Protein AF-A0A7Y3FLN6-F1 (afdb_monomer)

Sequence (261 aa):
MYEHIPAELLIPALEAGRAALRDMDEDDVPNKLRKVVAYSGGSLPPPLARSLSQALDDDSQLRSEALEQWKGADLAASGSVGASALYLIRPENWQFLLGKVVARHEAMSAQAEVEDLTGRLAQAEKEAAEGKRRVGELRQELSKARRNSKRPKKEPQRPINASRLEDKIKSLERARDEAERSHAALADRAKQTETKLRQARTERAEVLKKFEAAGGIGWGSGDPIVLARHLDDVASVVAGSRVAEYFRETMGFEPGPWKLP

Structure (mmCIF, N/CA/C/O backbone):
data_AF-A0A7Y3FLN6-F1
#
_entry.id   AF-A0A7Y3FLN6-F1
#
loop_
_atom_site.group_PDB
_atom_site.id
_atom_site.type_symbol
_atom_site.label_atom_id
_atom_site.label_alt_id
_atom_site.label_comp_id
_atom_site.label_asym_id
_atom_site.label_entity_id
_atom_site.label_seq_id
_atom_site.pdbx_PDB_ins_code
_atom_site.Cartn_x
_atom_site.Cartn_y
_atom_site.Cartn_z
_atom_site.occupancy
_atom_site.B_iso_or_equiv
_atom_site.auth_seq_id
_atom_site.auth_comp_id
_atom_site.auth_asym_id
_atom_site.auth_atom_id
_atom_site.pdbx_PDB_model_num
ATOM 1 N N . MET A 1 1 ? 18.305 -2.976 -8.977 1.00 39.03 1 MET A N 1
ATOM 2 C CA . MET A 1 1 ? 17.211 -3.957 -9.128 1.00 39.03 1 MET A CA 1
ATOM 3 C C . MET A 1 1 ? 16.039 -3.379 -8.339 1.00 39.03 1 MET A C 1
ATOM 5 O O . MET A 1 1 ? 16.165 -3.258 -7.132 1.00 39.03 1 MET A O 1
ATOM 9 N N . TYR A 1 2 ? 15.033 -2.809 -9.011 1.00 49.09 2 TYR A N 1
ATOM 10 C CA . TYR A 1 2 ? 14.063 -1.887 -8.396 1.00 49.09 2 TYR A CA 1
ATOM 11 C C . TYR A 1 2 ? 13.054 -2.634 -7.516 1.00 49.09 2 TYR A C 1
ATOM 13 O O . TYR A 1 2 ? 12.343 -3.518 -7.993 1.00 49.09 2 TYR A O 1
ATOM 21 N N . GLU A 1 3 ? 13.000 -2.288 -6.229 1.00 54.62 3 GLU A N 1
ATOM 22 C CA . GLU A 1 3 ? 12.002 -2.818 -5.306 1.00 54.62 3 GLU A CA 1
ATOM 23 C C . GLU A 1 3 ? 10.592 -2.396 -5.734 1.00 54.62 3 GLU A C 1
ATOM 25 O O . GLU A 1 3 ? 10.298 -1.225 -5.945 1.00 54.62 3 GLU A O 1
ATOM 30 N N . HIS A 1 4 ? 9.760 -3.419 -5.914 1.00 68.88 4 HIS A N 1
ATOM 31 C CA . HIS A 1 4 ? 8.305 -3.419 -6.037 1.00 68.88 4 HIS A CA 1
ATOM 32 C C . HIS A 1 4 ? 7.625 -2.169 -6.607 1.00 68.88 4 HIS A C 1
ATOM 34 O O . HIS A 1 4 ? 7.036 -1.376 -5.883 1.00 68.88 4 HIS A O 1
ATOM 40 N N . ILE A 1 5 ? 7.542 -2.090 -7.939 1.00 82.50 5 ILE A N 1
ATOM 41 C CA . ILE A 1 5 ? 6.449 -1.334 -8.557 1.00 82.50 5 ILE A CA 1
ATOM 42 C C . ILE A 1 5 ? 5.137 -2.041 -8.156 1.00 82.50 5 ILE A C 1
ATOM 44 O O . ILE A 1 5 ? 5.002 -3.241 -8.426 1.00 82.50 5 ILE A O 1
ATOM 48 N N . PRO A 1 6 ? 4.178 -1.352 -7.507 1.00 83.19 6 PRO A N 1
ATOM 49 C CA . PRO A 1 6 ? 2.889 -1.939 -7.162 1.00 83.19 6 PRO A CA 1
ATOM 50 C C . PRO A 1 6 ? 2.226 -2.543 -8.402 1.00 83.19 6 PRO A C 1
ATOM 52 O O . PRO A 1 6 ? 2.059 -1.857 -9.410 1.00 83.19 6 PRO A O 1
ATOM 55 N N . ALA A 1 7 ? 1.820 -3.814 -8.330 1.00 84.62 7 ALA A N 1
ATOM 56 C CA . ALA A 1 7 ? 1.199 -4.504 -9.465 1.00 84.62 7 ALA A CA 1
ATOM 57 C C . ALA A 1 7 ? -0.062 -3.777 -9.971 1.00 84.62 7 ALA A C 1
ATOM 59 O O . ALA A 1 7 ? -0.357 -3.811 -11.160 1.00 84.62 7 ALA A O 1
ATOM 60 N N . GLU A 1 8 ? -0.750 -3.056 -9.083 1.00 87.88 8 GLU A N 1
ATOM 61 C CA . GLU A 1 8 ? -1.909 -2.197 -9.364 1.00 87.88 8 GLU A CA 1
ATOM 62 C C . GLU A 1 8 ? -1.603 -1.084 -10.382 1.00 87.88 8 GLU A C 1
ATOM 64 O O . GLU A 1 8 ? -2.441 -0.740 -11.220 1.00 87.88 8 GLU A O 1
ATOM 69 N N . LEU A 1 9 ? -0.380 -0.547 -10.361 1.00 89.94 9 LEU A N 1
ATOM 70 C CA . LEU A 1 9 ? 0.077 0.463 -11.318 1.00 89.94 9 LEU A CA 1
ATOM 71 C C . LEU A 1 9 ? 0.478 -0.137 -12.669 1.00 89.94 9 LEU A C 1
ATOM 73 O O . LEU A 1 9 ? 0.587 0.600 -13.645 1.00 89.94 9 LEU A O 1
ATOM 77 N N . LEU A 1 10 ? 0.697 -1.452 -12.731 1.00 91.75 10 LEU A N 1
ATOM 78 C CA . LEU A 1 10 ? 1.144 -2.156 -13.932 1.00 91.75 10 LEU A CA 1
ATOM 79 C C . LEU A 1 10 ? 0.056 -3.029 -14.563 1.00 91.75 10 LEU A C 1
ATOM 81 O O . LEU A 1 10 ? 0.366 -3.799 -15.465 1.00 91.75 10 LEU A O 1
ATOM 85 N N . ILE A 1 11 ? -1.203 -2.937 -14.119 1.00 91.94 11 ILE A N 1
ATOM 86 C CA . ILE A 1 11 ? -2.286 -3.806 -14.609 1.00 91.94 11 ILE A CA 1
ATOM 87 C C . ILE A 1 11 ? -2.367 -3.798 -16.149 1.00 91.94 11 ILE A C 1
ATOM 89 O O . ILE A 1 11 ? -2.243 -4.879 -16.724 1.00 91.94 11 ILE A O 1
ATOM 93 N N . PRO A 1 12 ? -2.465 -2.641 -16.838 1.00 92.31 12 PRO A N 1
ATOM 94 C CA . PRO A 1 12 ? -2.479 -2.611 -18.301 1.00 92.31 12 PRO A CA 1
ATOM 95 C C . PRO A 1 12 ? -1.242 -3.249 -18.946 1.00 92.31 12 PRO A C 1
ATOM 97 O O . PRO A 1 12 ? -1.375 -3.997 -19.910 1.00 92.31 12 PRO A O 1
ATOM 100 N N . ALA A 1 13 ? -0.044 -3.004 -18.402 1.00 92.25 13 ALA A N 1
ATOM 101 C CA . ALA A 1 13 ? 1.185 -3.604 -18.924 1.00 92.25 13 ALA A CA 1
ATOM 102 C C . ALA A 1 13 ? 1.218 -5.129 -18.741 1.00 92.25 13 ALA A C 1
ATOM 104 O O . ALA A 1 13 ? 1.686 -5.853 -19.617 1.00 92.25 13 ALA A O 1
ATOM 105 N N . LEU A 1 14 ? 0.710 -5.629 -17.614 1.00 92.56 14 LEU A N 1
ATOM 106 C CA . LEU A 1 14 ? 0.628 -7.059 -17.323 1.00 92.56 14 LEU A CA 1
ATOM 107 C C . LEU A 1 14 ? -0.448 -7.750 -18.169 1.00 92.56 14 LEU A C 1
ATOM 109 O O . LEU A 1 14 ? -0.245 -8.877 -18.612 1.00 92.56 14 LEU A O 1
ATOM 113 N N . GLU A 1 15 ? -1.579 -7.096 -18.421 1.00 92.75 15 GLU A N 1
ATOM 114 C CA . GLU A 1 15 ? -2.614 -7.608 -19.324 1.00 92.75 15 GLU A CA 1
ATOM 115 C C . GLU A 1 15 ? -2.100 -7.694 -20.762 1.00 92.75 15 GLU A C 1
ATOM 117 O O . GLU A 1 15 ? -2.261 -8.730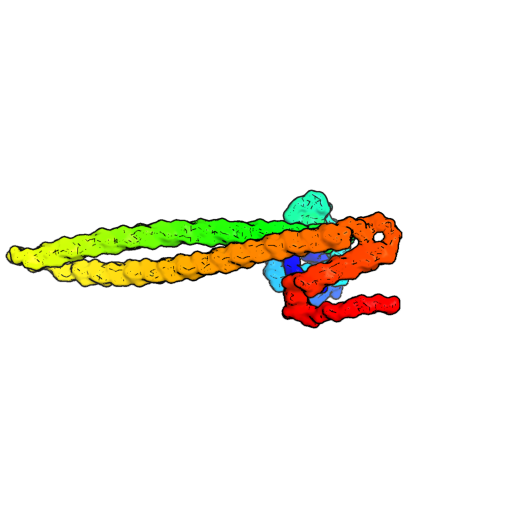 -21.408 1.00 92.75 15 GLU A O 1
ATOM 122 N N . ALA A 1 16 ? -1.410 -6.651 -21.221 1.00 92.31 16 ALA A N 1
ATOM 123 C CA . ALA A 1 16 ? -0.761 -6.613 -22.523 1.00 92.31 16 ALA A CA 1
ATOM 124 C C . ALA A 1 16 ? 0.336 -7.680 -22.663 1.00 92.31 16 ALA A C 1
ATOM 126 O O . ALA A 1 16 ? 0.360 -8.422 -23.642 1.00 92.31 16 ALA A O 1
ATOM 127 N N . GLY A 1 17 ? 1.189 -7.836 -21.645 1.00 92.19 17 GLY A N 1
ATOM 128 C CA . GLY A 1 17 ? 2.198 -8.896 -21.605 1.00 92.19 17 GLY A CA 1
ATOM 129 C C . GLY A 1 17 ? 1.582 -10.295 -21.591 1.00 92.19 17 GLY A C 1
ATOM 130 O O . GLY A 1 17 ? 2.086 -11.201 -22.246 1.00 92.19 17 GLY A O 1
ATOM 131 N N . ARG A 1 18 ? 0.450 -10.490 -20.901 1.00 92.44 18 ARG A N 1
ATOM 132 C CA . ARG A 1 18 ? -0.281 -11.765 -20.930 1.00 92.44 18 ARG A CA 1
ATOM 133 C C . ARG A 1 18 ? -0.913 -12.037 -22.297 1.00 92.44 18 ARG A C 1
ATOM 135 O O . ARG A 1 18 ? -1.001 -13.201 -22.673 1.00 92.44 18 ARG A O 1
ATOM 142 N N . ALA A 1 19 ? -1.379 -11.006 -23.000 1.00 91.25 19 ALA A N 1
ATOM 143 C CA . ALA A 1 19 ? -1.889 -11.135 -24.363 1.00 91.25 19 ALA A CA 1
ATOM 144 C C . ALA A 1 19 ? -0.766 -11.528 -25.333 1.00 91.25 19 ALA A C 1
ATOM 146 O O . ALA A 1 19 ? -0.921 -12.513 -26.041 1.00 91.25 19 ALA A O 1
ATOM 147 N N . ALA A 1 20 ? 0.392 -10.863 -25.262 1.00 92.12 20 ALA A N 1
ATOM 148 C CA . ALA A 1 20 ? 1.566 -11.222 -26.060 1.00 92.12 20 ALA A CA 1
ATOM 149 C C . ALA A 1 20 ? 1.982 -12.687 -25.842 1.00 92.12 20 ALA A C 1
ATOM 151 O O . ALA A 1 20 ? 2.081 -13.451 -26.793 1.00 92.12 20 ALA A O 1
ATOM 152 N N . LEU A 1 21 ? 2.082 -13.134 -24.583 1.00 91.62 21 LEU A N 1
ATOM 153 C CA . LEU A 1 21 ? 2.404 -14.533 -24.266 1.00 91.62 21 LEU A CA 1
ATOM 154 C C . LEU A 1 21 ? 1.360 -15.559 -24.742 1.00 91.62 21 LEU A C 1
ATOM 156 O O . LEU A 1 21 ? 1.663 -16.747 -24.773 1.00 91.62 21 LEU A O 1
ATOM 160 N N . ARG A 1 22 ? 0.116 -15.146 -25.013 1.00 89.56 22 ARG A N 1
ATOM 161 C CA . ARG A 1 22 ? -0.935 -16.034 -25.541 1.00 89.56 22 ARG A CA 1
ATOM 162 C C . ARG A 1 22 ? -0.895 -16.161 -27.055 1.00 89.56 22 ARG A C 1
ATOM 164 O O . ARG A 1 22 ? -1.403 -17.155 -27.563 1.00 89.56 22 ARG A O 1
ATOM 171 N N . ASP A 1 23 ? -0.331 -15.165 -27.724 1.00 89.44 23 ASP A N 1
ATOM 172 C CA . ASP A 1 23 ? -0.145 -15.166 -29.171 1.00 89.44 23 ASP A CA 1
ATOM 173 C C . ASP A 1 23 ? 1.172 -15.857 -29.572 1.00 89.44 23 ASP A C 1
ATOM 175 O O . ASP A 1 23 ? 1.322 -16.245 -30.727 1.00 89.44 23 ASP A O 1
ATOM 179 N N . MET A 1 24 ? 2.098 -16.055 -28.623 1.00 89.06 24 MET A N 1
ATOM 180 C CA . MET A 1 24 ? 3.297 -16.885 -28.790 1.00 89.06 24 MET A CA 1
ATOM 181 C C . MET A 1 24 ? 2.961 -18.381 -28.883 1.00 89.06 24 MET A C 1
ATOM 183 O O . MET A 1 24 ? 2.060 -18.876 -28.199 1.00 89.06 24 MET A O 1
ATOM 187 N N . ASP A 1 25 ? 3.760 -19.119 -29.657 1.00 86.00 25 ASP A N 1
ATOM 188 C CA . ASP A 1 25 ? 3.695 -20.579 -29.705 1.00 86.00 25 ASP A CA 1
ATOM 189 C C . ASP A 1 25 ? 4.095 -21.202 -28.351 1.00 86.00 25 ASP A C 1
ATOM 191 O O . ASP A 1 25 ? 4.919 -20.672 -27.601 1.00 86.00 25 ASP A O 1
ATOM 195 N N . GLU A 1 26 ? 3.520 -22.362 -28.013 1.00 83.69 26 GLU A N 1
ATOM 196 C CA . GLU A 1 26 ? 3.697 -23.004 -26.695 1.00 83.69 26 GLU A CA 1
ATOM 197 C C . GLU A 1 26 ? 5.170 -23.337 -26.368 1.00 83.69 26 GLU A C 1
ATOM 199 O O . GLU A 1 26 ? 5.586 -23.318 -25.199 1.00 83.69 26 GLU A O 1
ATOM 204 N N . ASP A 1 27 ? 5.963 -23.607 -27.405 1.00 84.69 27 ASP A N 1
ATOM 205 C CA . ASP A 1 27 ? 7.391 -23.905 -27.298 1.00 84.69 27 ASP A CA 1
ATOM 206 C C . ASP A 1 27 ? 8.244 -22.650 -27.051 1.00 84.69 27 ASP A C 1
ATOM 208 O O . ASP A 1 27 ? 9.290 -22.750 -26.403 1.00 84.69 27 ASP A O 1
ATOM 212 N N . ASP A 1 28 ? 7.759 -21.473 -27.457 1.00 85.12 28 ASP A N 1
ATOM 213 C CA . ASP A 1 28 ? 8.450 -20.191 -27.291 1.00 85.12 28 ASP A CA 1
ATOM 214 C C . ASP A 1 28 ? 8.156 -19.537 -25.932 1.00 85.12 28 ASP A C 1
ATOM 216 O O . ASP A 1 28 ? 8.935 -18.714 -25.447 1.00 85.12 28 ASP A O 1
ATOM 220 N N . VAL A 1 29 ? 7.077 -19.943 -25.248 1.00 86.06 29 VAL A N 1
ATOM 221 C CA . VAL A 1 29 ? 6.737 -19.417 -23.918 1.00 86.06 29 VAL A CA 1
ATOM 222 C C . VAL A 1 29 ? 7.723 -19.930 -22.855 1.00 86.06 29 VAL A C 1
ATOM 224 O O . VAL A 1 29 ? 7.740 -21.132 -22.540 1.00 86.06 29 VAL A O 1
ATOM 227 N N . PRO A 1 30 ? 8.465 -19.035 -22.165 1.00 86.81 30 PRO A N 1
ATOM 228 C CA . PRO A 1 30 ? 9.388 -19.434 -21.111 1.00 86.81 30 PRO A CA 1
ATOM 229 C C . PRO A 1 30 ? 8.696 -20.255 -20.015 1.00 86.81 30 PRO A C 1
ATOM 231 O O . PRO A 1 30 ? 7.634 -19.884 -19.511 1.00 86.81 30 PRO A O 1
ATOM 234 N N . ASN A 1 31 ? 9.339 -21.332 -19.551 1.00 85.25 31 ASN A N 1
ATOM 235 C CA . ASN A 1 31 ? 8.777 -22.254 -18.546 1.00 85.25 31 ASN A CA 1
ATOM 236 C C . ASN A 1 31 ? 8.232 -21.556 -17.284 1.00 85.25 31 ASN A C 1
ATOM 238 O O . ASN A 1 31 ? 7.239 -21.995 -16.701 1.00 85.25 31 ASN A O 1
ATOM 242 N N . LYS A 1 32 ? 8.862 -20.452 -16.862 1.00 85.56 32 LYS A N 1
ATOM 243 C CA . LYS A 1 32 ? 8.435 -19.654 -15.699 1.00 85.56 32 LYS A CA 1
ATOM 244 C C . LYS A 1 32 ? 7.094 -18.936 -15.927 1.00 85.56 32 LYS A C 1
ATOM 246 O O . LYS A 1 32 ? 6.365 -18.704 -14.966 1.00 85.56 32 LYS A O 1
ATOM 251 N N . LEU A 1 33 ? 6.751 -18.631 -17.180 1.00 88.88 33 LEU A N 1
ATOM 252 C CA . LEU A 1 33 ? 5.573 -17.858 -17.587 1.00 88.88 33 LEU A CA 1
ATOM 253 C C . LEU A 1 33 ? 4.413 -18.723 -18.092 1.00 88.88 33 LEU A C 1
ATOM 255 O O . LEU A 1 33 ? 3.289 -18.237 -18.162 1.00 88.88 33 LEU A O 1
ATOM 259 N N . ARG A 1 34 ? 4.615 -20.025 -18.329 1.00 88.19 34 ARG A N 1
ATOM 260 C CA . ARG A 1 34 ? 3.525 -20.948 -18.713 1.00 88.19 34 ARG A CA 1
ATOM 261 C C . ARG A 1 34 ? 2.338 -20.910 -17.742 1.00 88.19 34 ARG A C 1
ATOM 263 O O . ARG A 1 34 ? 1.182 -20.954 -18.153 1.00 88.19 34 ARG A O 1
ATOM 270 N N . LYS A 1 35 ? 2.605 -20.737 -16.441 1.00 87.75 35 LYS A N 1
ATOM 271 C CA . LYS A 1 35 ? 1.561 -20.571 -15.409 1.00 87.75 35 LYS A CA 1
ATOM 272 C C . LYS A 1 35 ? 0.771 -19.265 -15.542 1.00 87.75 35 LYS A C 1
ATOM 274 O O . LYS A 1 35 ? -0.378 -19.219 -15.121 1.00 87.75 35 LYS A O 1
ATOM 279 N N . VAL A 1 36 ? 1.380 -18.216 -16.095 1.00 88.00 36 VAL A N 1
ATOM 280 C CA . VAL A 1 36 ? 0.734 -16.922 -16.360 1.00 88.00 36 VAL A CA 1
ATOM 281 C C . VAL A 1 36 ? -0.235 -17.052 -17.536 1.00 88.00 36 VAL A C 1
ATOM 283 O O . VAL A 1 36 ? -1.356 -16.556 -17.453 1.00 88.00 36 VAL A O 1
ATOM 286 N N . VAL A 1 37 ? 0.161 -17.779 -18.586 1.00 88.31 37 VAL A N 1
ATOM 287 C CA . VAL A 1 37 ? -0.679 -18.062 -19.765 1.00 88.31 37 VAL A CA 1
ATOM 288 C C . VAL A 1 37 ? -1.869 -18.950 -19.402 1.00 88.31 37 VAL A C 1
ATOM 290 O O . VAL A 1 37 ? -3.012 -18.614 -19.721 1.00 88.31 37 VAL A O 1
ATOM 293 N N . ALA A 1 38 ? -1.606 -20.036 -18.666 1.00 87.00 38 ALA A N 1
ATOM 294 C CA . ALA A 1 38 ? -2.617 -20.994 -18.217 1.00 87.00 38 ALA A CA 1
ATOM 295 C C . ALA A 1 38 ? -3.619 -20.406 -17.206 1.00 87.00 38 ALA A C 1
ATOM 297 O O . ALA A 1 38 ? -4.686 -20.979 -16.979 1.00 87.00 38 ALA A O 1
ATOM 298 N N . TYR A 1 39 ? -3.297 -19.272 -16.578 1.00 88.69 39 TYR A N 1
ATOM 299 C CA . TYR A 1 39 ? -4.201 -18.619 -15.643 1.00 88.69 39 TYR A CA 1
ATOM 300 C C . TYR A 1 39 ? -5.379 -17.969 -16.387 1.00 88.69 39 TYR A C 1
ATOM 302 O O . TYR A 1 39 ? -5.225 -17.018 -17.156 1.00 88.69 39 TYR A O 1
ATOM 310 N N . SER A 1 40 ? -6.582 -18.482 -16.132 1.00 76.88 40 SER A N 1
ATOM 311 C CA . SER A 1 40 ? -7.837 -18.022 -16.742 1.00 76.88 40 SER A CA 1
ATOM 312 C C . SER A 1 40 ? -8.614 -17.015 -15.890 1.00 76.88 40 SER A C 1
ATOM 314 O O . SER A 1 40 ? -9.613 -16.469 -16.353 1.00 76.88 40 SER A O 1
ATOM 316 N N . GLY A 1 41 ? -8.165 -16.739 -14.661 1.00 74.62 41 GLY A N 1
ATOM 317 C CA . GLY A 1 41 ? -8.770 -15.705 -13.825 1.00 74.62 41 GLY A CA 1
ATOM 318 C C . GLY A 1 41 ? -8.543 -14.299 -14.390 1.00 74.62 41 GLY A C 1
ATOM 319 O O . GLY A 1 41 ? -7.713 -14.094 -15.282 1.00 74.62 41 GLY A O 1
ATOM 320 N N . GLY A 1 42 ? -9.296 -13.330 -13.864 1.00 79.81 42 GLY A N 1
ATOM 321 C CA . GLY A 1 42 ? -9.173 -11.917 -14.231 1.00 79.81 42 GLY A CA 1
ATOM 322 C C . GLY A 1 42 ? -7.795 -11.362 -13.868 1.00 79.81 42 GLY A C 1
ATOM 323 O O . GLY A 1 42 ? -6.850 -11.471 -14.647 1.00 79.81 42 GLY A O 1
ATOM 324 N N . SER A 1 43 ? -7.670 -10.802 -12.664 1.00 82.06 43 SER A N 1
ATOM 325 C CA . SER A 1 43 ? -6.399 -10.247 -12.185 1.00 82.06 43 SER A CA 1
ATOM 326 C C . SER A 1 43 ? -5.402 -11.345 -11.807 1.00 82.06 43 SER A C 1
ATOM 328 O O . SER A 1 43 ? -5.761 -12.329 -11.155 1.00 82.06 43 SER A O 1
ATOM 330 N N . LEU A 1 44 ? -4.140 -11.177 -12.214 1.00 85.94 44 LEU A N 1
ATOM 331 C CA . LEU A 1 44 ? -3.068 -12.109 -11.880 1.00 85.94 44 LEU A CA 1
ATOM 332 C C . LEU A 1 44 ? -2.774 -12.072 -10.369 1.00 85.94 44 LEU A C 1
ATOM 334 O O . LEU A 1 44 ? -2.565 -10.995 -9.809 1.00 85.94 44 LEU A O 1
ATOM 338 N N . PRO A 1 45 ? -2.671 -13.236 -9.700 1.00 87.81 45 PRO A N 1
ATOM 339 C CA . PRO A 1 45 ? -2.211 -13.302 -8.323 1.00 87.81 45 PRO A CA 1
ATOM 340 C C . PRO A 1 45 ? -0.828 -12.649 -8.169 1.00 87.81 45 PRO A C 1
ATOM 342 O O . PRO A 1 45 ? 0.011 -12.805 -9.064 1.00 87.81 45 PRO A O 1
ATOM 345 N N . PRO A 1 46 ? -0.525 -12.024 -7.014 1.00 86.38 46 PRO A N 1
ATOM 346 C CA . PRO A 1 46 ? 0.739 -11.324 -6.781 1.00 86.38 46 PRO A CA 1
ATOM 347 C C . PRO A 1 46 ? 2.015 -12.071 -7.215 1.00 86.38 46 PRO A C 1
ATOM 349 O O . PRO A 1 46 ? 2.859 -11.449 -7.856 1.00 86.38 46 PRO A O 1
ATOM 352 N N . PRO A 1 47 ? 2.203 -13.384 -6.949 1.00 87.62 47 PRO A N 1
ATOM 353 C CA . PRO A 1 47 ? 3.421 -14.075 -7.383 1.00 87.62 47 PRO A CA 1
ATOM 354 C C . PRO A 1 47 ? 3.539 -14.207 -8.909 1.00 87.62 47 PRO A C 1
ATOM 356 O O . PRO A 1 47 ? 4.642 -14.117 -9.443 1.00 87.62 47 PRO A O 1
ATOM 359 N N . LEU A 1 48 ? 2.421 -14.391 -9.618 1.00 88.69 48 LEU A N 1
ATOM 360 C CA . LEU A 1 48 ? 2.411 -14.493 -11.080 1.00 88.69 48 LEU A CA 1
ATOM 361 C C . LEU A 1 48 ? 2.585 -13.120 -11.732 1.00 88.69 48 LEU A C 1
ATOM 363 O O . LEU A 1 48 ? 3.353 -12.999 -12.682 1.00 88.69 48 LEU A O 1
ATOM 367 N N . ALA A 1 49 ? 1.946 -12.087 -11.176 1.00 89.81 49 ALA A N 1
ATOM 368 C CA . ALA A 1 49 ? 2.137 -10.703 -11.601 1.00 89.81 49 ALA A CA 1
ATOM 369 C C . ALA A 1 49 ? 3.612 -10.282 -11.495 1.00 89.81 49 ALA A C 1
ATOM 371 O O . ALA A 1 49 ? 4.153 -9.720 -12.441 1.00 89.81 49 ALA A O 1
ATOM 372 N N . ARG A 1 50 ? 4.287 -10.643 -10.393 1.00 88.50 50 ARG A N 1
ATOM 373 C CA . ARG A 1 50 ? 5.730 -10.407 -10.204 1.00 88.50 50 ARG A CA 1
ATOM 374 C C . ARG A 1 50 ? 6.591 -11.130 -11.231 1.00 88.50 50 ARG A C 1
ATOM 376 O O . ARG A 1 50 ? 7.529 -10.548 -11.763 1.00 88.50 50 ARG A O 1
ATOM 383 N N . SER A 1 51 ? 6.287 -12.400 -11.495 1.00 90.25 51 SER A N 1
ATOM 384 C CA . SER A 1 51 ? 7.037 -13.174 -12.486 1.00 90.25 51 SER A CA 1
ATOM 385 C C . SER A 1 51 ? 6.896 -12.573 -13.882 1.00 90.25 51 SER A C 1
ATOM 387 O O . SER A 1 51 ? 7.878 -12.531 -14.616 1.00 90.25 51 SER A O 1
ATOM 389 N N . LEU A 1 52 ? 5.695 -12.111 -14.246 1.00 91.06 52 LEU A N 1
ATOM 390 C CA . LEU A 1 52 ? 5.452 -11.470 -15.534 1.00 91.06 52 LEU A CA 1
ATOM 391 C C . LEU A 1 52 ? 6.110 -10.089 -15.615 1.00 91.06 52 LEU A C 1
ATOM 393 O O . LEU A 1 52 ? 6.750 -9.797 -16.617 1.00 91.06 52 LEU A O 1
ATOM 397 N N . SER A 1 53 ? 6.011 -9.261 -14.569 1.00 91.44 53 SER A N 1
ATOM 398 C CA . SER A 1 53 ? 6.704 -7.969 -14.550 1.00 91.44 53 SER A CA 1
ATOM 399 C C . SER A 1 53 ? 8.210 -8.162 -14.691 1.00 91.44 53 SER A C 1
ATOM 401 O O . SER A 1 53 ? 8.839 -7.491 -15.491 1.00 91.44 53 SER A O 1
ATOM 403 N N . GLN A 1 54 ? 8.796 -9.123 -13.976 1.00 90.69 54 GLN A N 1
ATOM 404 C CA . GLN A 1 54 ? 10.228 -9.381 -14.085 1.00 90.69 54 GLN A CA 1
ATOM 405 C C . GLN A 1 54 ? 10.620 -9.834 -15.497 1.00 90.69 54 GLN A C 1
ATOM 407 O O . GLN A 1 54 ? 11.589 -9.328 -16.047 1.00 90.69 54 GLN A O 1
ATOM 412 N N . ALA A 1 55 ? 9.823 -10.699 -16.128 1.00 90.75 55 ALA A N 1
ATOM 413 C CA . ALA A 1 55 ? 10.061 -11.079 -17.517 1.00 90.75 55 ALA A CA 1
ATOM 414 C C . ALA A 1 55 ? 9.958 -9.894 -18.490 1.00 90.75 55 ALA A C 1
ATOM 416 O O . ALA A 1 55 ? 10.797 -9.766 -19.370 1.00 90.75 55 ALA A O 1
ATOM 417 N N . LEU A 1 56 ? 8.984 -8.996 -18.310 1.00 91.19 56 LEU A N 1
ATOM 418 C CA . LEU A 1 56 ? 8.882 -7.761 -19.100 1.00 91.19 56 LEU A CA 1
ATOM 419 C C . LEU A 1 56 ? 10.065 -6.806 -18.858 1.00 91.19 56 LEU A C 1
ATOM 421 O O . LEU A 1 56 ? 10.394 -5.996 -19.731 1.00 91.19 56 LEU A O 1
ATOM 425 N N . ASP A 1 57 ? 10.700 -6.868 -17.685 1.00 90.94 57 ASP A N 1
ATOM 426 C CA . ASP A 1 57 ? 11.910 -6.100 -17.382 1.00 90.94 57 ASP A CA 1
ATOM 427 C C . ASP A 1 57 ? 13.149 -6.657 -18.080 1.00 90.94 57 ASP A C 1
ATOM 429 O O . ASP A 1 57 ? 13.916 -5.891 -18.669 1.00 90.94 57 ASP A O 1
ATOM 433 N N . ASP A 1 58 ? 13.290 -7.980 -18.055 1.00 89.56 58 ASP A N 1
ATOM 434 C CA . ASP A 1 58 ? 14.460 -8.694 -18.556 1.00 89.56 58 ASP A CA 1
ATOM 435 C C . ASP A 1 58 ? 14.438 -8.858 -20.089 1.00 89.56 58 ASP A C 1
ATOM 437 O O . ASP A 1 58 ? 15.488 -8.805 -20.729 1.00 89.56 58 ASP A O 1
ATOM 441 N N . ASP A 1 59 ? 13.255 -9.017 -20.690 1.00 90.44 59 ASP A N 1
ATOM 442 C CA . ASP A 1 59 ? 13.080 -9.316 -22.114 1.00 90.44 59 ASP A CA 1
ATOM 443 C C . ASP A 1 59 ? 12.524 -8.107 -22.890 1.00 90.44 59 ASP A C 1
ATOM 445 O O . ASP A 1 59 ? 11.383 -7.670 -22.701 1.00 90.44 59 ASP A O 1
ATOM 449 N N . SER A 1 60 ? 13.344 -7.541 -23.783 1.00 90.56 60 SER A N 1
ATOM 450 C CA . SER A 1 60 ? 12.936 -6.414 -24.628 1.00 90.56 60 SER A CA 1
ATOM 451 C C . SER A 1 60 ? 12.001 -6.812 -25.768 1.00 90.56 60 SER A C 1
ATOM 453 O O . SER A 1 60 ? 11.215 -5.970 -26.201 1.00 90.56 60 SER A O 1
ATOM 455 N N . GLN A 1 61 ? 12.068 -8.056 -26.250 1.00 90.31 61 GLN A N 1
ATOM 456 C CA . GLN A 1 61 ? 11.183 -8.545 -27.304 1.00 90.31 61 GLN A CA 1
ATOM 457 C C . GLN A 1 61 ? 9.766 -8.712 -26.755 1.00 90.31 61 GLN A C 1
ATOM 459 O O . GLN A 1 61 ? 8.837 -8.109 -27.289 1.00 90.31 61 GLN A O 1
ATOM 464 N N . LEU A 1 62 ? 9.618 -9.403 -25.618 1.00 91.31 62 LEU A N 1
ATOM 465 C CA . LEU A 1 62 ? 8.323 -9.569 -24.950 1.00 91.31 62 LEU A CA 1
ATOM 466 C C . LEU A 1 62 ? 7.660 -8.216 -24.641 1.00 91.31 62 LEU A C 1
ATOM 468 O O . LEU A 1 62 ? 6.443 -8.063 -24.731 1.00 91.31 62 LEU A O 1
ATOM 472 N N . ARG A 1 63 ? 8.462 -7.206 -24.293 1.00 93.50 63 ARG A N 1
ATOM 473 C CA . ARG A 1 63 ? 7.981 -5.839 -24.060 1.00 93.50 63 ARG A CA 1
ATOM 474 C C . ARG A 1 63 ? 7.470 -5.163 -25.333 1.00 93.50 63 ARG A C 1
ATOM 476 O O . ARG A 1 63 ? 6.463 -4.461 -25.269 1.00 93.50 63 ARG A O 1
ATOM 483 N N . SER A 1 64 ? 8.157 -5.357 -26.459 1.00 92.38 64 SER A N 1
ATOM 484 C CA . SER A 1 64 ? 7.732 -4.841 -27.765 1.00 92.38 64 SER A CA 1
ATOM 485 C C . SER A 1 64 ? 6.416 -5.479 -28.200 1.00 92.38 64 SER A C 1
ATOM 487 O O . SER A 1 64 ? 5.481 -4.770 -28.554 1.00 92.38 64 SER A O 1
ATOM 489 N N . GLU A 1 65 ? 6.301 -6.800 -28.081 1.00 92.38 65 GLU A N 1
ATOM 490 C CA . GLU A 1 65 ? 5.070 -7.524 -28.411 1.00 92.38 65 GLU A CA 1
ATOM 491 C C . GLU A 1 65 ? 3.912 -7.111 -27.491 1.00 92.38 65 GLU A C 1
ATOM 493 O O . GLU A 1 65 ? 2.795 -6.876 -27.949 1.00 92.38 65 GLU A O 1
ATOM 498 N N . ALA A 1 66 ? 4.174 -6.914 -26.195 1.00 93.12 66 ALA A N 1
ATOM 499 C CA . ALA A 1 66 ? 3.182 -6.361 -25.275 1.00 93.12 66 ALA A CA 1
ATOM 500 C C . ALA A 1 66 ? 2.705 -4.960 -25.709 1.00 93.12 66 ALA A C 1
ATOM 502 O O . ALA A 1 66 ? 1.516 -4.658 -25.617 1.00 93.12 66 ALA A O 1
ATOM 503 N N . LEU A 1 67 ? 3.600 -4.099 -26.205 1.00 93.06 67 LEU A N 1
ATOM 504 C CA . LEU A 1 67 ? 3.218 -2.785 -26.734 1.00 93.06 67 LEU A CA 1
ATOM 505 C C . LEU A 1 67 ? 2.359 -2.888 -27.995 1.00 93.06 67 LEU A C 1
ATOM 507 O O . LEU A 1 67 ? 1.390 -2.142 -28.116 1.00 93.06 67 LEU A O 1
ATOM 511 N N . GLU A 1 68 ? 2.668 -3.814 -28.902 1.00 91.62 68 GLU A N 1
ATOM 512 C CA . GLU A 1 68 ? 1.865 -4.044 -30.110 1.00 91.62 68 GLU A CA 1
ATOM 513 C C . GLU A 1 68 ? 0.435 -4.486 -29.773 1.00 91.62 68 GLU A C 1
ATOM 515 O O . GLU A 1 68 ? -0.531 -4.025 -30.388 1.00 91.62 68 GLU A O 1
ATOM 520 N N . GLN A 1 69 ? 0.286 -5.314 -28.738 1.00 90.56 69 GLN A N 1
ATOM 521 C CA . GLN A 1 69 ? -1.019 -5.745 -28.236 1.00 90.56 69 GLN A CA 1
ATOM 522 C C . GLN A 1 69 ? -1.790 -4.613 -27.541 1.00 90.56 69 GLN A C 1
ATOM 524 O O . GLN A 1 69 ? -3.026 -4.627 -27.480 1.00 90.56 69 GLN A O 1
ATOM 529 N N . TRP A 1 70 ? -1.093 -3.594 -27.033 1.00 92.75 70 TRP A N 1
ATOM 530 C CA . TRP A 1 70 ? -1.701 -2.532 -26.244 1.00 92.75 70 TRP A CA 1
ATOM 531 C C . TRP A 1 70 ? -1.932 -1.233 -27.020 1.00 92.75 70 TRP A C 1
ATOM 533 O O . TRP A 1 70 ? -1.165 -0.275 -26.969 1.00 92.75 70 TRP A O 1
ATOM 543 N N . LYS A 1 71 ? -3.115 -1.133 -27.634 1.00 82.19 71 LYS A N 1
ATOM 544 C CA . LYS A 1 71 ? -3.565 0.060 -28.383 1.00 82.19 71 LYS A CA 1
ATOM 545 C C . LYS A 1 71 ? -3.812 1.317 -27.531 1.00 82.19 71 LYS A C 1
ATOM 547 O O . LYS A 1 71 ? -4.105 2.372 -28.083 1.00 82.19 71 LYS A O 1
ATOM 552 N N . GLY A 1 72 ? -3.762 1.201 -26.204 1.00 81.81 72 GLY A N 1
ATOM 553 C CA . GLY A 1 72 ? -4.074 2.271 -25.250 1.00 81.81 72 GLY A CA 1
ATOM 554 C C . GLY A 1 72 ? -2.858 2.843 -24.522 1.00 81.81 72 GLY A C 1
ATOM 555 O O . GLY A 1 72 ? -3.039 3.500 -23.498 1.00 81.81 72 GLY A O 1
ATOM 556 N N . ALA A 1 73 ? -1.641 2.555 -24.989 1.00 86.75 73 ALA A N 1
ATOM 557 C CA . ALA A 1 73 ? -0.420 3.057 -24.373 1.00 86.75 73 ALA A CA 1
ATOM 558 C C . ALA A 1 73 ? -0.323 4.585 -24.527 1.00 86.75 73 ALA A C 1
ATOM 560 O O . ALA A 1 73 ? -0.102 5.099 -25.622 1.00 86.75 73 ALA A O 1
ATOM 561 N N . ASP A 1 74 ? -0.472 5.308 -23.417 1.00 89.00 74 ASP A N 1
ATOM 562 C CA . ASP A 1 74 ? -0.370 6.767 -23.375 1.00 89.00 74 ASP A CA 1
ATOM 563 C C . ASP A 1 74 ? 0.544 7.209 -22.223 1.00 89.00 74 ASP A C 1
ATOM 565 O O . ASP A 1 74 ? 0.246 6.993 -21.048 1.00 89.00 74 ASP A O 1
ATOM 569 N N . LEU A 1 75 ? 1.664 7.848 -22.572 1.00 87.12 75 LEU A N 1
ATOM 570 C CA . LEU A 1 75 ? 2.633 8.401 -21.619 1.00 87.12 75 LEU A CA 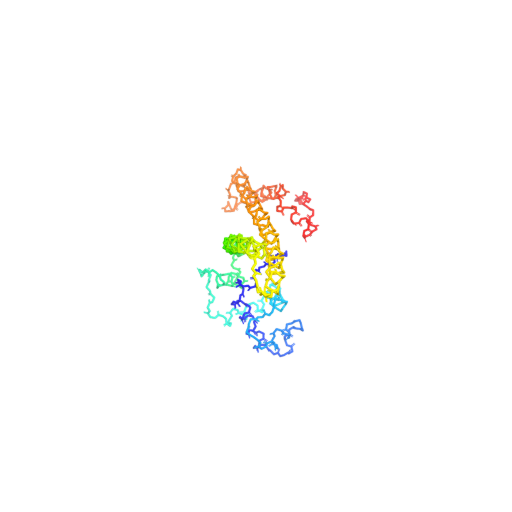1
ATOM 571 C C . LEU A 1 75 ? 2.106 9.639 -20.880 1.00 87.12 75 LEU A C 1
ATOM 573 O O . LEU A 1 75 ? 2.608 9.959 -19.803 1.00 87.12 75 LEU A O 1
ATOM 577 N N . ALA A 1 76 ? 1.131 10.347 -21.455 1.00 86.31 76 ALA A N 1
ATOM 578 C CA . ALA A 1 76 ? 0.510 11.518 -20.844 1.00 86.31 76 ALA A CA 1
ATOM 579 C C . ALA A 1 76 ? -0.625 11.143 -19.878 1.00 86.31 76 ALA A C 1
ATOM 581 O O . ALA A 1 76 ? -1.042 11.972 -19.061 1.00 86.31 76 ALA A O 1
ATOM 582 N N . ALA A 1 77 ? -1.113 9.901 -19.939 1.00 87.62 77 ALA A N 1
ATOM 583 C CA . ALA A 1 77 ? -2.133 9.412 -19.030 1.00 87.62 77 ALA A CA 1
ATOM 584 C C . ALA A 1 77 ? -1.627 9.403 -17.579 1.00 87.62 77 ALA A C 1
ATOM 586 O O . ALA A 1 77 ? -0.447 9.219 -17.288 1.00 87.62 77 ALA A O 1
ATOM 587 N N . SER A 1 78 ? -2.549 9.578 -16.634 1.00 84.88 78 SER A N 1
ATOM 588 C CA . SER A 1 78 ? -2.241 9.491 -15.204 1.00 84.88 78 SER A CA 1
ATOM 589 C C . SER A 1 78 ? -2.605 8.116 -14.631 1.00 84.88 78 SER A C 1
ATOM 591 O O . SER A 1 78 ? -3.398 7.371 -15.208 1.00 84.88 78 SER A O 1
ATOM 593 N N . GLY A 1 79 ? -2.017 7.765 -13.484 1.00 86.81 79 GLY A N 1
ATOM 594 C CA . GLY A 1 79 ? -2.310 6.511 -12.785 1.00 86.81 79 GLY A CA 1
ATOM 595 C C . GLY A 1 79 ? -1.718 5.273 -13.468 1.00 86.81 79 GLY A C 1
ATOM 596 O O . GLY A 1 79 ? -0.599 5.315 -13.975 1.00 86.81 79 GLY A O 1
ATOM 597 N N . SER A 1 80 ? -2.470 4.167 -13.450 1.00 90.56 80 SER A N 1
ATOM 598 C CA . SER A 1 80 ? -2.016 2.844 -13.913 1.00 90.56 80 SER A CA 1
ATOM 599 C C . SER A 1 80 ? -1.696 2.806 -15.416 1.00 90.56 80 SER A C 1
ATOM 601 O O . SER A 1 80 ? -0.713 2.196 -15.825 1.00 90.56 80 SER A O 1
ATOM 603 N N . VAL A 1 81 ? -2.455 3.535 -16.244 1.00 91.50 81 VAL A N 1
ATOM 604 C CA . VAL A 1 81 ? -2.210 3.635 -17.697 1.00 91.50 81 VAL A CA 1
ATOM 605 C C . VAL A 1 81 ? -0.876 4.330 -17.973 1.00 91.50 81 VAL A C 1
ATOM 607 O O . VAL A 1 81 ? -0.026 3.767 -18.655 1.00 91.50 81 VAL A O 1
ATOM 610 N N . GLY A 1 82 ? -0.636 5.499 -17.373 1.00 90.81 82 GLY A N 1
ATOM 611 C CA . GLY A 1 82 ? 0.634 6.214 -17.540 1.00 90.81 82 GLY A CA 1
ATOM 612 C C . GLY A 1 82 ? 1.836 5.447 -16.991 1.00 90.81 82 GLY A C 1
ATOM 613 O O . GLY A 1 82 ? 2.879 5.377 -17.637 1.00 90.81 82 GLY A O 1
ATOM 614 N N . ALA A 1 83 ? 1.692 4.821 -15.817 1.00 92.62 83 ALA A N 1
ATOM 615 C CA . ALA A 1 83 ? 2.745 4.001 -15.217 1.00 92.62 83 ALA A CA 1
ATOM 616 C C . ALA A 1 83 ? 3.091 2.779 -16.084 1.00 92.62 83 ALA A C 1
ATOM 618 O O . ALA A 1 83 ? 4.266 2.513 -16.333 1.00 92.62 83 ALA A O 1
ATOM 619 N N . SER A 1 84 ? 2.073 2.082 -16.594 1.00 93.38 84 SER A N 1
ATOM 620 C CA . SER A 1 84 ? 2.232 0.953 -17.516 1.00 93.38 84 SER A CA 1
ATOM 621 C C . SER A 1 84 ? 2.883 1.374 -18.837 1.00 93.38 84 SER A C 1
ATOM 623 O O . SER A 1 84 ? 3.770 0.679 -19.330 1.00 93.38 84 SER A O 1
ATOM 625 N N . ALA A 1 85 ? 2.511 2.536 -19.386 1.00 93.00 85 ALA A N 1
ATOM 626 C CA . ALA A 1 85 ? 3.101 3.076 -20.611 1.00 93.00 85 ALA A CA 1
ATOM 627 C C . ALA A 1 85 ? 4.574 3.450 -20.410 1.00 93.00 85 ALA A C 1
ATOM 629 O O . ALA A 1 85 ? 5.420 3.075 -21.220 1.00 93.00 85 ALA A O 1
ATOM 630 N N . LEU A 1 86 ? 4.909 4.113 -19.298 1.00 92.81 86 LEU A N 1
ATOM 631 C CA . LEU A 1 86 ? 6.294 4.429 -18.930 1.00 92.81 86 LEU A CA 1
ATOM 632 C C . LEU A 1 86 ? 7.147 3.167 -18.767 1.00 92.81 86 LEU A C 1
ATOM 634 O O . LEU A 1 86 ? 8.303 3.147 -19.191 1.00 92.81 86 LEU A O 1
ATOM 638 N N . TYR A 1 87 ? 6.575 2.123 -18.168 1.00 93.19 87 TYR A N 1
ATOM 639 C CA . TYR A 1 87 ? 7.259 0.861 -17.911 1.00 93.19 87 TYR A CA 1
ATOM 640 C C . TYR A 1 87 ? 7.584 0.074 -19.190 1.00 93.19 87 TYR A C 1
ATOM 642 O O . TYR A 1 87 ? 8.668 -0.513 -19.297 1.00 93.19 87 TYR A O 1
ATOM 650 N N . LEU A 1 88 ? 6.664 0.081 -20.161 1.00 93.00 88 LEU A N 1
ATOM 651 C CA . LEU A 1 88 ? 6.829 -0.624 -21.430 1.00 93.00 88 LEU A CA 1
ATOM 652 C C . LEU A 1 88 ? 7.632 0.184 -22.466 1.00 93.00 88 LEU A C 1
ATOM 654 O O . LEU A 1 88 ? 8.567 -0.350 -23.052 1.00 93.00 88 LEU A O 1
ATOM 658 N N . ILE A 1 89 ? 7.323 1.469 -22.676 1.00 92.81 89 ILE A N 1
ATOM 659 C CA . ILE A 1 89 ? 7.964 2.292 -23.724 1.00 92.81 89 ILE A CA 1
ATOM 660 C C . ILE A 1 89 ? 9.401 2.668 -23.346 1.00 92.81 89 ILE A C 1
ATOM 662 O O . ILE A 1 89 ? 10.267 2.759 -24.211 1.00 92.81 89 ILE A O 1
ATOM 666 N N . ARG A 1 90 ? 9.663 2.879 -22.051 1.00 92.38 90 ARG A N 1
ATOM 667 C CA . ARG A 1 90 ? 10.978 3.261 -21.511 1.00 92.38 90 ARG A CA 1
ATOM 668 C C . ARG A 1 90 ? 11.655 4.434 -22.240 1.00 92.38 90 ARG A C 1
ATOM 670 O O . ARG A 1 90 ? 12.801 4.298 -22.671 1.00 92.38 90 ARG A O 1
ATOM 677 N N . PRO A 1 91 ? 10.993 5.602 -22.345 1.00 90.19 91 PRO A N 1
ATOM 678 C CA . PRO A 1 91 ? 11.656 6.810 -22.832 1.00 90.19 91 PRO A CA 1
ATOM 679 C C . PRO A 1 91 ? 12.865 7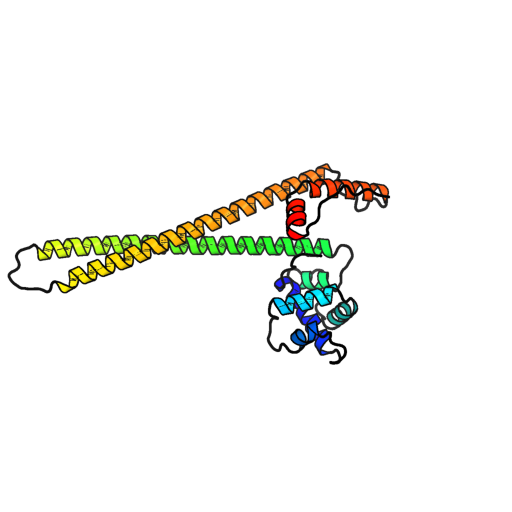.179 -21.954 1.00 90.19 91 PRO A C 1
ATOM 681 O O . PRO A 1 91 ? 13.037 6.661 -20.846 1.00 90.19 91 PRO A O 1
ATOM 684 N N . GLU A 1 92 ? 13.696 8.116 -22.406 1.00 83.56 92 GLU A N 1
ATOM 685 C CA . GLU A 1 92 ? 14.764 8.655 -21.560 1.00 83.56 92 GLU A CA 1
ATOM 686 C C . GLU A 1 92 ? 14.207 9.091 -20.193 1.00 83.56 92 GLU A C 1
ATOM 688 O O . GLU A 1 92 ? 13.144 9.705 -20.093 1.00 83.56 92 GLU A O 1
ATOM 693 N N . ASN A 1 93 ? 14.914 8.739 -19.117 1.00 85.25 93 ASN A N 1
ATOM 694 C CA . ASN A 1 93 ? 14.511 9.014 -17.732 1.00 85.25 93 ASN A CA 1
ATOM 695 C C . ASN A 1 93 ? 13.205 8.341 -17.265 1.00 85.25 93 ASN A C 1
ATOM 697 O O . ASN A 1 93 ? 12.657 8.734 -16.230 1.00 85.25 93 ASN A O 1
ATOM 701 N N . TRP A 1 94 ? 12.717 7.300 -17.955 1.00 87.69 94 TRP A N 1
ATOM 702 C CA . TRP A 1 94 ? 11.496 6.579 -17.564 1.00 87.69 94 TRP A CA 1
ATOM 703 C C . TRP A 1 94 ? 11.504 6.111 -16.106 1.00 87.69 94 TRP A C 1
ATOM 705 O O . TRP A 1 94 ? 10.476 6.182 -15.441 1.00 87.69 94 TRP A O 1
ATOM 715 N N . GLN A 1 95 ? 12.659 5.693 -15.582 1.00 86.94 95 GLN A N 1
ATOM 716 C CA . GLN A 1 95 ? 12.811 5.226 -14.199 1.00 86.94 95 GLN A CA 1
ATOM 717 C C . GLN A 1 95 ? 12.476 6.327 -13.191 1.00 86.94 95 GLN A C 1
ATOM 719 O O . GLN A 1 95 ? 11.770 6.095 -12.213 1.00 86.94 95 GLN A O 1
ATOM 724 N N . PHE A 1 96 ? 12.948 7.546 -13.449 1.00 83.19 96 PHE A N 1
ATOM 725 C CA . PHE A 1 96 ? 12.678 8.700 -12.601 1.00 83.19 96 PHE A CA 1
ATOM 726 C C . PHE A 1 96 ? 11.210 9.127 -12.690 1.00 83.19 96 PHE A C 1
ATOM 728 O O . PHE A 1 96 ? 10.581 9.424 -11.672 1.00 83.19 96 PHE A O 1
ATOM 735 N N . LEU A 1 97 ? 10.644 9.126 -13.900 1.00 85.88 97 LEU A N 1
ATOM 736 C CA . LEU A 1 97 ? 9.232 9.442 -14.122 1.00 85.88 97 LEU A CA 1
ATOM 737 C C . LEU A 1 97 ? 8.317 8.423 -13.433 1.00 85.88 97 LEU A C 1
ATOM 739 O O . LEU A 1 97 ? 7.406 8.814 -12.704 1.00 85.88 97 LEU A O 1
ATOM 743 N N . LEU A 1 98 ? 8.604 7.131 -13.586 1.00 87.38 98 LEU A N 1
ATOM 744 C CA . LEU A 1 98 ? 7.865 6.054 -12.937 1.00 87.38 98 LEU A CA 1
ATOM 745 C C . LEU A 1 98 ? 8.008 6.120 -11.412 1.00 87.38 98 LEU A C 1
ATOM 747 O O . LEU A 1 98 ? 7.008 6.015 -10.707 1.00 87.38 98 LEU A O 1
ATOM 751 N N . GLY A 1 99 ? 9.210 6.401 -10.900 1.00 85.44 99 GLY A N 1
ATOM 752 C CA . GLY A 1 99 ? 9.450 6.607 -9.471 1.00 85.44 99 GLY A CA 1
ATOM 753 C C . GLY A 1 99 ? 8.595 7.729 -8.871 1.00 85.44 99 GLY A C 1
ATOM 754 O O . GLY A 1 99 ? 8.052 7.571 -7.779 1.00 85.44 99 GLY A O 1
ATOM 755 N N . LYS A 1 100 ? 8.376 8.836 -9.599 1.00 86.38 100 LYS A N 1
ATOM 756 C CA . LYS A 1 100 ? 7.444 9.897 -9.164 1.00 86.38 100 LYS A CA 1
ATOM 757 C C . LYS A 1 100 ? 6.000 9.409 -9.080 1.00 86.38 100 LYS A C 1
ATOM 759 O O . LYS A 1 100 ? 5.281 9.804 -8.161 1.00 86.38 100 LYS A O 1
ATOM 764 N N . VAL A 1 101 ? 5.568 8.590 -10.038 1.00 88.69 101 VAL A N 1
ATOM 765 C CA . VAL A 1 101 ? 4.207 8.036 -10.053 1.00 88.69 101 VAL A CA 1
ATOM 766 C C . VAL A 1 101 ? 4.014 7.060 -8.892 1.00 88.69 101 VAL A C 1
ATOM 768 O O . VAL A 1 101 ? 3.023 7.182 -8.174 1.00 88.69 101 VAL A O 1
ATOM 771 N N . VAL A 1 102 ? 4.981 6.170 -8.651 1.00 88.25 102 VAL A N 1
ATOM 772 C CA . VAL A 1 102 ? 4.969 5.230 -7.517 1.00 88.25 102 VAL A CA 1
ATOM 773 C C . VAL A 1 102 ? 4.938 5.982 -6.186 1.00 88.25 102 VAL A C 1
ATOM 775 O O . VAL A 1 102 ? 4.030 5.761 -5.392 1.00 88.25 102 VAL A O 1
ATOM 778 N N . ALA A 1 103 ? 5.829 6.956 -5.980 1.00 82.50 103 ALA A N 1
ATOM 779 C CA . ALA A 1 103 ? 5.861 7.743 -4.745 1.00 82.50 103 ALA A CA 1
ATOM 780 C C . ALA A 1 103 ? 4.548 8.508 -4.495 1.00 82.50 103 ALA A C 1
ATOM 782 O O . ALA A 1 103 ? 4.091 8.638 -3.358 1.00 82.50 103 ALA A O 1
ATOM 783 N N . ARG A 1 104 ? 3.910 9.018 -5.559 1.00 86.44 104 ARG A N 1
ATOM 784 C CA . ARG A 1 104 ? 2.591 9.656 -5.455 1.00 86.44 104 ARG A CA 1
ATOM 785 C C . ARG A 1 104 ? 1.510 8.647 -5.069 1.00 86.44 104 ARG A C 1
ATOM 787 O O . ARG A 1 104 ? 0.676 8.971 -4.229 1.00 86.44 104 ARG A O 1
ATOM 794 N N . HIS A 1 105 ? 1.519 7.461 -5.674 1.00 87.62 105 HIS A N 1
ATOM 795 C CA . HIS A 1 105 ? 0.578 6.391 -5.356 1.00 87.62 105 HIS A CA 1
ATOM 796 C C . HIS A 1 105 ? 0.714 5.945 -3.899 1.00 87.62 105 HIS A C 1
ATOM 798 O O . HIS A 1 105 ? -0.272 5.934 -3.175 1.00 87.62 105 HIS A O 1
ATOM 804 N N . GLU A 1 106 ? 1.934 5.682 -3.433 1.00 84.25 106 GLU A N 1
ATOM 805 C CA . GLU A 1 106 ? 2.207 5.310 -2.041 1.00 84.25 106 GLU A CA 1
ATOM 806 C C . GLU A 1 106 ? 1.744 6.382 -1.053 1.00 84.25 106 GLU A C 1
ATOM 808 O O . GLU A 1 106 ? 1.119 6.062 -0.044 1.00 84.25 106 GLU A O 1
ATOM 813 N N . ALA A 1 107 ? 1.978 7.662 -1.359 1.00 83.00 107 ALA A N 1
ATOM 814 C CA . ALA A 1 107 ? 1.496 8.760 -0.527 1.00 83.00 107 ALA A CA 1
ATOM 815 C C . ALA A 1 107 ? -0.040 8.811 -0.458 1.00 83.00 107 ALA A C 1
ATOM 817 O O . ALA A 1 107 ? -0.593 9.073 0.610 1.00 83.00 107 ALA A O 1
ATOM 818 N N . MET A 1 108 ? -0.728 8.557 -1.576 1.00 87.38 108 MET A N 1
ATOM 819 C CA . MET A 1 108 ? -2.192 8.493 -1.613 1.00 87.38 108 MET A CA 1
ATOM 820 C C . MET A 1 108 ? -2.728 7.279 -0.848 1.00 87.38 108 MET A C 1
ATOM 822 O O . MET A 1 108 ? -3.654 7.434 -0.056 1.00 87.38 108 MET A O 1
ATOM 826 N N . SER A 1 109 ? -2.130 6.101 -1.025 1.00 84.06 109 SER A N 1
ATOM 827 C CA . SER A 1 109 ? -2.534 4.882 -0.317 1.00 84.06 109 SER A CA 1
ATOM 828 C C . SER A 1 109 ? -2.307 4.995 1.189 1.00 84.06 109 SER A C 1
ATOM 830 O O . SER A 1 109 ? -3.191 4.646 1.965 1.00 84.06 109 SER A O 1
ATOM 832 N N . ALA A 1 110 ? -1.175 5.562 1.616 1.00 79.75 110 ALA A N 1
ATOM 833 C CA . ALA A 1 110 ? -0.908 5.821 3.028 1.00 79.75 110 ALA A CA 1
ATOM 834 C C . ALA A 1 110 ? -1.918 6.812 3.631 1.00 79.75 110 ALA A C 1
ATOM 836 O O . ALA A 1 110 ? -2.376 6.624 4.755 1.00 79.75 110 ALA A O 1
ATOM 837 N N . GLN A 1 111 ? -2.297 7.854 2.884 1.00 85.06 111 GLN A N 1
ATOM 838 C CA . GLN A 1 111 ? -3.316 8.809 3.323 1.00 85.06 111 GLN A CA 1
ATOM 839 C C . GLN A 1 111 ? -4.696 8.144 3.460 1.00 85.06 111 GLN A C 1
ATOM 841 O O . GLN A 1 111 ? -5.372 8.354 4.464 1.00 85.06 111 GLN A O 1
ATOM 846 N N . ALA A 1 112 ? -5.087 7.305 2.497 1.00 88.62 112 ALA A N 1
ATOM 847 C CA . ALA A 1 112 ? -6.340 6.556 2.555 1.00 88.62 112 ALA A CA 1
ATOM 848 C C . ALA A 1 112 ? -6.373 5.566 3.735 1.00 88.62 112 ALA A C 1
ATOM 850 O O . ALA A 1 112 ? -7.397 5.445 4.403 1.00 88.62 112 ALA A O 1
ATOM 851 N N . GLU A 1 113 ? -5.253 4.901 4.044 1.00 85.00 113 GLU A N 1
ATOM 852 C CA . GLU A 1 113 ? -5.140 4.030 5.223 1.00 85.00 113 GLU A CA 1
ATOM 853 C C . GLU A 1 113 ? -5.299 4.828 6.528 1.00 85.00 113 GLU A C 1
ATOM 855 O O . GLU A 1 113 ? -6.006 4.394 7.436 1.00 85.00 113 GLU A O 1
ATOM 860 N N . VAL A 1 114 ? -4.700 6.021 6.620 1.00 87.31 114 VAL A N 1
ATOM 861 C CA . VAL A 1 114 ? -4.882 6.913 7.778 1.00 87.31 114 VAL A CA 1
ATOM 862 C C . VAL A 1 114 ? -6.347 7.320 7.934 1.00 87.31 114 VAL A C 1
ATOM 864 O O . VAL A 1 114 ? -6.869 7.309 9.051 1.00 87.31 114 VAL A O 1
ATOM 867 N N . GLU A 1 115 ? -7.025 7.660 6.841 1.00 90.88 115 GLU A N 1
ATOM 868 C CA . GLU A 1 115 ? -8.442 8.033 6.858 1.00 90.88 115 GLU A CA 1
ATOM 869 C C . GLU A 1 115 ? -9.343 6.861 7.277 1.00 90.88 115 GLU A C 1
ATOM 871 O O . GLU A 1 115 ? -10.200 7.046 8.146 1.00 90.88 115 GLU A O 1
ATOM 876 N N . ASP A 1 116 ? -9.107 5.650 6.759 1.00 91.56 116 ASP A N 1
ATOM 877 C CA . ASP A 1 116 ? -9.828 4.437 7.175 1.00 91.56 116 ASP A CA 1
ATOM 878 C C . ASP A 1 116 ? -9.620 4.141 8.665 1.00 91.56 116 ASP A C 1
ATOM 880 O O . ASP A 1 116 ? -10.584 3.973 9.418 1.00 91.56 116 ASP A O 1
ATOM 884 N N . LEU A 1 117 ? -8.367 4.146 9.130 1.00 88.06 117 LEU A N 1
ATOM 885 C CA . LEU A 1 117 ? -8.043 3.908 10.537 1.00 88.06 117 LEU A CA 1
ATOM 886 C C . LEU A 1 117 ? -8.685 4.955 11.450 1.00 88.06 117 LEU A C 1
ATOM 888 O O . LEU A 1 117 ? -9.212 4.603 12.506 1.00 88.06 117 LEU A O 1
ATOM 892 N N . THR A 1 118 ? -8.699 6.221 11.033 1.00 89.75 118 THR A N 1
ATOM 893 C CA . THR A 1 118 ? -9.350 7.308 11.776 1.00 89.75 118 THR A CA 1
ATOM 894 C C . THR A 1 118 ? -10.865 7.106 11.833 1.00 89.75 118 THR A C 1
ATOM 896 O O . THR A 1 118 ? -11.471 7.254 12.897 1.00 89.75 118 THR A O 1
ATOM 899 N N . GLY A 1 119 ? -11.486 6.703 10.721 1.00 90.38 119 GLY A N 1
ATOM 900 C CA . GLY A 1 119 ? -12.911 6.378 10.666 1.00 90.38 119 GLY A CA 1
ATOM 901 C C . GLY A 1 119 ? -13.280 5.209 11.582 1.00 90.38 119 GLY A C 1
ATOM 902 O O . GLY A 1 119 ? -14.236 5.292 12.357 1.00 90.38 119 GLY A O 1
ATOM 903 N N . ARG A 1 120 ? -12.479 4.139 11.562 1.00 88.88 120 ARG A N 1
ATOM 904 C CA . ARG A 1 120 ? -12.653 2.968 12.434 1.00 88.88 120 ARG A CA 1
ATOM 905 C C . ARG A 1 120 ? -12.459 3.309 13.906 1.00 88.88 120 ARG A C 1
ATOM 907 O O . ARG A 1 120 ? -13.205 2.806 14.743 1.00 88.88 120 ARG A O 1
ATOM 914 N N . LEU A 1 121 ? -11.507 4.183 14.222 1.00 87.56 121 LEU A N 1
ATOM 915 C CA . LEU A 1 121 ? -11.278 4.670 15.580 1.00 87.56 121 LEU A CA 1
ATOM 916 C C . LEU A 1 121 ? -12.496 5.456 16.084 1.00 87.56 121 LEU A C 1
ATOM 918 O O . LEU A 1 121 ? -13.009 5.151 17.158 1.00 87.56 121 LEU A O 1
ATOM 922 N N . ALA A 1 122 ? -13.028 6.382 15.282 1.00 90.62 122 ALA A N 1
ATOM 923 C CA . ALA A 1 122 ? -14.230 7.138 15.635 1.00 90.62 122 ALA A CA 1
ATOM 924 C C . ALA A 1 122 ? -15.463 6.234 15.830 1.00 90.62 122 ALA A C 1
ATOM 926 O O . ALA A 1 122 ? -16.288 6.477 16.715 1.00 90.62 122 ALA A O 1
ATOM 927 N N . GLN A 1 123 ? -15.596 5.176 15.025 1.00 91.06 123 GLN A N 1
ATOM 928 C CA . GLN A 1 123 ? -16.667 4.191 15.180 1.00 91.06 123 GLN A CA 1
ATOM 929 C C . GLN A 1 123 ? -16.510 3.380 16.474 1.00 91.06 123 GLN A C 1
ATOM 931 O O . GLN A 1 123 ? -17.464 3.265 17.246 1.00 91.06 123 GLN A O 1
ATOM 936 N N . ALA A 1 124 ? -15.302 2.889 16.759 1.00 84.75 124 ALA A N 1
ATOM 937 C CA . ALA A 1 124 ? -15.007 2.165 17.992 1.00 84.75 124 ALA A CA 1
ATOM 938 C C . ALA A 1 124 ? -15.251 3.030 19.245 1.00 84.75 124 ALA A C 1
ATOM 940 O O . ALA A 1 124 ? -15.779 2.543 20.246 1.00 84.75 124 ALA A O 1
ATOM 941 N N . GLU A 1 125 ? -14.939 4.329 19.195 1.00 85.62 125 GLU A N 1
ATOM 942 C CA . GLU A 1 125 ? -15.230 5.267 20.287 1.00 85.62 125 GLU A CA 1
ATOM 943 C C . GLU A 1 125 ? -16.729 5.420 20.554 1.00 85.62 125 GLU A C 1
ATOM 945 O O . GLU A 1 125 ? -17.154 5.424 21.715 1.00 85.62 125 GLU A O 1
ATOM 950 N N . LYS A 1 126 ? -17.546 5.506 19.497 1.00 91.56 126 LYS A N 1
ATOM 951 C CA . LYS A 1 126 ? -19.010 5.550 19.627 1.00 91.56 126 LYS A CA 1
ATOM 952 C C . LYS A 1 126 ? -19.545 4.274 20.267 1.00 91.56 126 LYS A C 1
ATOM 954 O O . LYS A 1 126 ? -20.321 4.352 21.219 1.00 91.56 126 LYS A O 1
ATOM 959 N N . GLU A 1 127 ? -19.089 3.113 19.807 1.00 85.88 127 GLU A N 1
ATOM 960 C CA . GLU A 1 127 ? -19.496 1.816 20.358 1.00 85.88 127 GLU A CA 1
ATOM 961 C C . GLU A 1 127 ? -19.091 1.667 21.831 1.00 85.88 127 GLU A C 1
ATOM 963 O O . GLU A 1 127 ? -19.898 1.237 22.662 1.00 85.88 127 GLU A O 1
ATOM 968 N N . ALA A 1 128 ? -17.884 2.107 22.198 1.00 84.50 128 ALA A N 1
ATOM 969 C CA . ALA A 1 128 ? -17.428 2.120 23.584 1.00 84.50 128 ALA A CA 1
ATOM 970 C C . ALA A 1 128 ? -18.266 3.068 24.463 1.00 84.50 128 ALA A C 1
ATOM 972 O O . ALA A 1 128 ? -18.609 2.728 25.602 1.00 84.50 128 ALA A O 1
ATOM 973 N N . ALA A 1 129 ? -18.633 4.248 23.952 1.00 87.69 129 ALA A N 1
ATOM 974 C CA . ALA A 1 129 ? -19.486 5.201 24.658 1.00 87.69 129 ALA A CA 1
ATOM 975 C C . ALA A 1 129 ? -20.913 4.661 24.864 1.00 87.69 129 ALA A C 1
ATOM 977 O O . ALA A 1 129 ? -21.464 4.770 25.964 1.00 87.69 129 ALA A O 1
ATOM 978 N N . GLU A 1 130 ? -21.503 4.032 23.847 1.00 89.12 130 GLU A N 1
ATOM 979 C CA . GLU A 1 130 ? -22.805 3.368 23.956 1.00 89.12 130 GLU A CA 1
ATOM 980 C C . GLU A 1 130 ? -22.767 2.185 24.927 1.00 89.12 130 GLU A C 1
ATOM 982 O O . GLU A 1 130 ? -23.658 2.045 25.770 1.00 89.12 130 GLU A O 1
ATOM 987 N N . GLY A 1 131 ? -21.711 1.369 24.875 1.00 84.44 131 GLY A N 1
ATOM 988 C CA . GLY A 1 131 ? -21.482 0.281 25.823 1.00 84.44 131 GLY A CA 1
ATOM 989 C C . GLY A 1 131 ? -21.431 0.782 27.268 1.00 84.44 131 GLY A C 1
ATOM 990 O O . GLY A 1 131 ? -22.121 0.240 28.134 1.00 84.44 131 GLY A O 1
ATOM 991 N N . LYS A 1 132 ? -20.696 1.874 27.527 1.00 87.69 132 LYS A N 1
ATOM 992 C CA . LYS A 1 132 ? -20.642 2.530 28.848 1.00 87.69 132 LYS A CA 1
ATOM 993 C C . LYS A 1 132 ? -22.024 2.980 29.328 1.00 87.69 132 LYS A C 1
ATOM 995 O O . LYS A 1 132 ? -22.359 2.748 30.491 1.00 87.69 132 LYS A O 1
ATOM 1000 N N . ARG A 1 133 ? -22.841 3.574 28.449 1.00 90.31 133 ARG A N 1
ATOM 1001 C CA . ARG A 1 133 ? -24.217 3.991 28.779 1.00 90.31 133 ARG A CA 1
ATOM 1002 C C . ARG A 1 133 ? -25.099 2.796 29.146 1.00 90.31 133 ARG A C 1
ATOM 1004 O O . ARG A 1 133 ? -25.674 2.793 30.233 1.00 90.31 133 ARG A O 1
ATOM 1011 N N . ARG A 1 134 ? -25.112 1.745 28.318 1.00 86.50 134 ARG A N 1
ATOM 1012 C CA . ARG A 1 134 ? -25.901 0.520 28.560 1.00 86.50 134 ARG A CA 1
ATOM 1013 C C . ARG A 1 134 ? -25.505 -0.183 29.861 1.00 86.50 134 ARG A C 1
ATOM 1015 O O . ARG A 1 134 ? -26.368 -0.623 30.615 1.00 86.50 134 ARG A O 1
ATOM 1022 N N . VAL A 1 135 ? -24.207 -0.263 30.167 1.00 87.00 135 VAL A N 1
ATOM 1023 C CA . VAL A 1 135 ? -23.729 -0.809 31.452 1.00 87.00 135 VAL A CA 1
ATOM 1024 C C . VAL A 1 135 ? -24.220 0.045 32.625 1.00 87.00 135 VAL A C 1
ATOM 1026 O O . VAL A 1 135 ? -24.638 -0.501 33.647 1.00 87.00 135 VAL A O 1
ATOM 1029 N N . GLY A 1 136 ? -24.212 1.374 32.488 1.00 87.06 136 GLY A N 1
ATOM 1030 C CA . GLY A 1 136 ? -24.761 2.293 33.488 1.00 87.06 136 GLY A CA 1
ATOM 1031 C C . GLY A 1 136 ? -26.251 2.064 33.758 1.00 87.06 136 GLY A C 1
ATOM 1032 O O . GLY A 1 136 ? -26.652 1.951 34.917 1.00 87.06 136 GLY A O 1
ATOM 1033 N N . GLU A 1 137 ? -27.056 1.931 32.705 1.00 89.75 137 GLU A N 1
ATOM 1034 C CA . GLU A 1 137 ? -28.497 1.657 32.788 1.00 89.75 137 GLU A CA 1
ATOM 1035 C C . GLU A 1 137 ? -28.782 0.310 33.466 1.00 89.75 137 GLU A C 1
ATOM 1037 O O . GLU A 1 137 ? -29.504 0.260 34.466 1.00 89.75 137 GLU A O 1
ATOM 1042 N N . LEU A 1 138 ? -28.125 -0.768 33.023 1.00 85.19 138 LEU A N 1
ATOM 1043 C CA . LEU A 1 138 ? -28.279 -2.101 33.618 1.00 85.19 138 LEU A CA 1
ATOM 1044 C C . LEU A 1 138 ? -27.855 -2.136 35.094 1.00 85.19 138 LEU A C 1
ATOM 1046 O O . LEU A 1 138 ? -28.499 -2.795 35.912 1.00 85.19 138 LEU A O 1
ATOM 1050 N N . ARG A 1 139 ? -26.806 -1.394 35.479 1.00 87.31 139 ARG A N 1
ATOM 1051 C CA . ARG A 1 139 ? -26.404 -1.252 36.892 1.00 87.31 139 ARG A CA 1
ATOM 1052 C C . ARG A 1 139 ? -27.488 -0.562 37.724 1.00 87.31 139 ARG A C 1
ATOM 1054 O O . ARG A 1 139 ? -27.734 -0.969 38.864 1.00 87.31 139 ARG A O 1
ATOM 1061 N N . GLN A 1 140 ? -28.157 0.455 37.179 1.00 88.88 140 GLN A N 1
ATOM 1062 C CA . GLN A 1 140 ? -29.278 1.111 37.858 1.00 88.88 140 GLN A CA 1
ATOM 1063 C C . GLN A 1 140 ? -30.487 0.178 37.995 1.00 88.88 140 GLN A C 1
ATOM 1065 O O . GLN A 1 140 ? -31.090 0.119 39.071 1.00 88.88 140 GLN A O 1
ATOM 1070 N N . GLU A 1 141 ? -30.827 -0.577 36.950 1.00 86.19 141 GLU A N 1
ATOM 1071 C CA . GLU A 1 141 ? -31.906 -1.571 36.985 1.00 86.19 141 GLU A CA 1
ATOM 1072 C C . GLU A 1 141 ? -31.633 -2.678 38.002 1.00 86.19 141 GLU A C 1
ATOM 1074 O O . GLU A 1 141 ? -32.499 -2.994 38.820 1.00 86.19 141 GLU A O 1
ATOM 1079 N N . LEU A 1 142 ? -30.407 -3.202 38.035 1.00 81.69 142 LEU A N 1
ATOM 1080 C CA . LEU A 1 142 ? -29.987 -4.208 39.006 1.00 81.69 142 LEU A CA 1
ATOM 1081 C C . LEU A 1 142 ? -30.063 -3.678 40.444 1.00 81.69 142 LEU A C 1
ATOM 1083 O O . LEU A 1 142 ? -30.533 -4.377 41.346 1.00 81.69 142 LEU A O 1
ATOM 1087 N N . SER A 1 143 ? -29.669 -2.422 40.670 1.00 84.88 143 SER A N 1
ATOM 1088 C CA . SER A 1 143 ? -29.814 -1.759 41.972 1.00 84.88 143 SER A CA 1
ATOM 1089 C C . SER A 1 143 ? -31.286 -1.632 42.391 1.00 84.88 143 SER A C 1
ATOM 1091 O O . SER A 1 143 ? -31.642 -1.966 43.526 1.00 84.88 143 SER A O 1
ATOM 1093 N N . LYS A 1 144 ? -32.175 -1.228 41.471 1.00 85.06 144 LYS A N 1
ATOM 1094 C CA . LYS A 1 144 ? -33.629 -1.162 41.710 1.00 85.06 144 LYS A CA 1
ATOM 1095 C C . LYS A 1 144 ? -34.224 -2.547 41.989 1.00 85.06 144 LYS A C 1
ATOM 1097 O O . LYS A 1 144 ? -34.989 -2.689 42.942 1.00 85.06 144 LYS A O 1
ATOM 1102 N N . ALA A 1 145 ? -33.841 -3.572 41.227 1.00 79.19 145 ALA A N 1
ATOM 1103 C CA . ALA A 1 145 ? -34.281 -4.952 41.425 1.00 79.19 145 ALA A CA 1
ATOM 1104 C C . ALA A 1 145 ? -33.852 -5.495 42.799 1.00 79.19 145 ALA A C 1
ATOM 1106 O O . ALA A 1 145 ? -34.689 -6.017 43.534 1.00 79.19 145 ALA A O 1
ATOM 1107 N N . ARG A 1 146 ? -32.590 -5.278 43.202 1.00 79.44 146 ARG A N 1
ATOM 1108 C CA . ARG A 1 146 ? -32.080 -5.651 44.537 1.00 79.44 146 ARG A CA 1
ATOM 1109 C C . ARG A 1 146 ? -32.788 -4.909 45.675 1.00 79.44 146 ARG A C 1
ATOM 1111 O O . ARG A 1 146 ? -33.031 -5.486 46.732 1.00 79.44 146 ARG A O 1
ATOM 1118 N N . ARG A 1 147 ? -33.132 -3.628 45.492 1.00 78.50 147 ARG A N 1
ATOM 1119 C CA . ARG A 1 147 ? -33.930 -2.872 46.478 1.00 78.50 147 ARG A CA 1
ATOM 1120 C C . ARG A 1 147 ? -35.356 -3.414 46.585 1.00 78.50 147 ARG A C 1
ATOM 1122 O O . ARG A 1 147 ? -35.874 -3.547 47.690 1.00 78.50 147 ARG A O 1
ATOM 1129 N N . ASN A 1 148 ? -35.971 -3.764 45.458 1.00 71.62 148 ASN A N 1
ATOM 1130 C CA . ASN A 1 148 ? -37.319 -4.324 45.419 1.00 71.62 148 ASN A CA 1
ATOM 1131 C C . ASN A 1 148 ? -37.393 -5.756 45.969 1.00 71.62 148 ASN A C 1
ATOM 1133 O O . ASN A 1 148 ? -38.415 -6.099 46.554 1.00 71.62 148 ASN A O 1
ATOM 1137 N N . SER A 1 149 ? -36.331 -6.559 45.840 1.00 63.97 149 SER A N 1
ATOM 1138 C CA . SER A 1 149 ? -36.255 -7.904 46.429 1.00 63.97 149 SER A CA 1
ATOM 1139 C C . SER A 1 149 ? -35.987 -7.889 47.939 1.00 63.97 149 SER A C 1
ATOM 1141 O O . SER A 1 149 ? -36.350 -8.833 48.629 1.00 63.97 149 SER A O 1
ATOM 1143 N N . LYS A 1 150 ? -35.362 -6.825 48.466 1.00 64.31 150 LYS A N 1
ATOM 1144 C CA . LYS A 1 150 ? -35.161 -6.614 49.912 1.00 64.31 150 LYS A CA 1
ATOM 1145 C C . LYS A 1 150 ? -36.374 -6.000 50.621 1.00 64.31 150 LYS A C 1
ATOM 1147 O O . LYS A 1 150 ? -36.414 -6.001 51.848 1.00 64.31 150 LYS A O 1
ATOM 1152 N N . ARG A 1 151 ? -37.358 -5.465 49.886 1.00 58.56 151 ARG A N 1
ATOM 1153 C CA . ARG A 1 151 ? -38.640 -5.045 50.471 1.00 58.56 151 ARG A CA 1
ATOM 1154 C C . ARG A 1 151 ? -39.452 -6.297 50.827 1.00 58.56 151 ARG A C 1
ATOM 1156 O O . ARG A 1 151 ? -39.616 -7.147 49.955 1.00 58.56 151 ARG A O 1
ATOM 1163 N N . PRO A 1 152 ? -39.988 -6.416 52.054 1.00 48.09 152 PRO A N 1
ATOM 1164 C CA . PRO A 1 152 ? -40.796 -7.568 52.434 1.00 48.09 152 PRO A CA 1
ATOM 1165 C C . PRO A 1 152 ? -42.075 -7.583 51.587 1.00 48.09 152 PRO A C 1
ATOM 1167 O O . PRO A 1 152 ? -42.978 -6.772 51.784 1.00 48.09 152 PRO A O 1
ATOM 1170 N N . LYS A 1 153 ? -42.135 -8.481 50.599 1.00 50.00 153 LYS A N 1
ATOM 1171 C CA . LYS A 1 153 ? -43.338 -8.775 49.813 1.00 50.00 153 LYS A CA 1
ATOM 1172 C C . LYS A 1 153 ? -43.825 -10.177 50.163 1.00 50.00 153 LYS A C 1
ATOM 1174 O O . LYS A 1 153 ? -43.037 -11.113 50.217 1.00 50.00 153 LYS A O 1
ATOM 1179 N N . LYS A 1 154 ? -45.136 -10.298 50.377 1.00 50.47 154 LYS A N 1
ATOM 1180 C CA . LYS A 1 154 ? -45.856 -11.521 50.771 1.00 50.47 154 LYS A CA 1
ATOM 1181 C C . LYS A 1 154 ? -45.966 -12.599 49.670 1.00 50.47 154 LYS A C 1
ATOM 1183 O O . LYS A 1 154 ? -46.686 -13.563 49.876 1.00 50.47 154 LYS A O 1
ATOM 1188 N N . GLU A 1 155 ? -45.256 -12.493 48.544 1.00 46.81 155 GLU A N 1
ATOM 1189 C CA . GLU A 1 155 ? -45.337 -13.473 47.445 1.00 46.81 155 GLU A CA 1
ATOM 1190 C C . GLU A 1 155 ? -43.973 -13.751 46.786 1.00 46.81 155 GLU A C 1
ATOM 1192 O O . GLU A 1 155 ? -43.189 -12.817 46.574 1.00 46.81 155 GLU A O 1
ATOM 1197 N N . PRO A 1 156 ? -43.676 -15.016 46.420 1.00 49.66 156 PRO A N 1
ATOM 1198 C CA . PRO A 1 156 ? -42.373 -15.416 45.910 1.00 49.66 156 PRO A CA 1
ATOM 1199 C C . PRO A 1 156 ? -42.274 -15.164 44.398 1.00 49.66 156 PRO A C 1
ATOM 1201 O O . PRO A 1 156 ? -42.555 -16.037 43.579 1.00 49.66 156 PRO A O 1
ATOM 1204 N N . GLN A 1 157 ? -41.828 -13.973 43.995 1.00 52.69 157 GLN A N 1
ATOM 1205 C CA . GLN A 1 157 ? -41.455 -13.715 42.599 1.00 52.69 157 GLN A CA 1
ATOM 1206 C C . GLN A 1 157 ? -39.950 -13.941 42.364 1.00 52.69 157 GLN A C 1
ATOM 1208 O O . GLN A 1 157 ? -39.097 -13.146 42.744 1.00 52.69 157 GLN A O 1
ATOM 1213 N N . ARG A 1 158 ? -39.684 -15.096 41.739 1.00 53.53 158 ARG A N 1
ATOM 1214 C CA . ARG A 1 158 ? -38.499 -15.619 41.020 1.00 53.53 158 ARG A CA 1
ATOM 1215 C C . ARG A 1 158 ? -37.154 -14.839 41.099 1.00 53.53 158 ARG A C 1
ATOM 1217 O O . ARG A 1 158 ? -3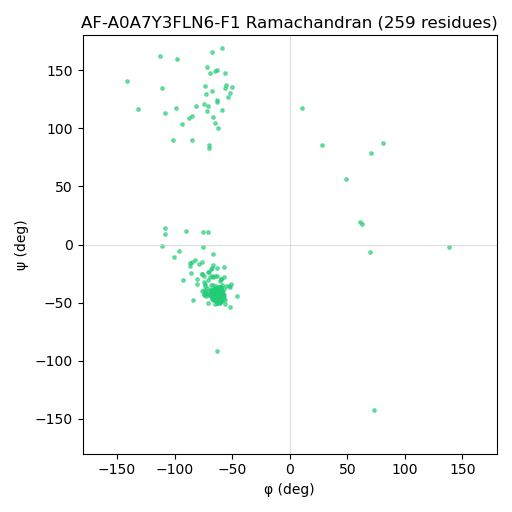7.021 -13.792 40.470 1.00 53.53 158 ARG A O 1
ATOM 1224 N N . PRO A 1 159 ? -36.083 -15.443 41.663 1.00 57.06 159 PRO A N 1
ATOM 1225 C CA . PRO A 1 159 ? -34.709 -14.899 41.677 1.00 57.06 159 PRO A CA 1
ATOM 1226 C C . PRO A 1 159 ? -33.940 -14.987 40.335 1.00 57.06 159 PRO A C 1
ATOM 1228 O O . PRO A 1 159 ? -32.814 -14.507 40.233 1.00 57.06 159 PRO A O 1
ATOM 1231 N N . ILE A 1 160 ? -34.537 -15.565 39.287 1.00 58.94 160 ILE A N 1
ATOM 1232 C CA . ILE A 1 160 ? -33.880 -15.915 38.007 1.00 58.94 160 ILE A CA 1
ATOM 1233 C C . ILE A 1 160 ? -33.456 -14.679 37.179 1.00 58.94 160 ILE A C 1
ATOM 1235 O O . ILE A 1 160 ? -32.567 -14.770 36.335 1.00 58.94 160 ILE A O 1
ATOM 1239 N N . ASN A 1 161 ? -34.047 -13.505 37.423 1.00 67.88 161 ASN A N 1
ATOM 1240 C CA . ASN A 1 161 ? -33.736 -12.292 36.656 1.00 67.88 161 ASN A CA 1
ATOM 1241 C C . ASN A 1 161 ? -32.455 -11.585 37.126 1.00 67.88 161 ASN A C 1
ATOM 1243 O O . ASN A 1 161 ? -31.781 -10.960 36.314 1.00 67.88 161 ASN A O 1
ATOM 1247 N N . ALA A 1 162 ? -32.091 -11.690 38.409 1.00 68.19 162 ALA A N 1
ATOM 1248 C CA . ALA A 1 162 ? -30.919 -10.994 38.942 1.00 68.19 162 ALA A CA 1
ATOM 1249 C C . ALA A 1 162 ? -29.603 -11.626 38.460 1.00 68.19 162 ALA A C 1
ATOM 1251 O O . ALA A 1 162 ? -28.725 -10.903 38.000 1.00 68.19 162 ALA A O 1
ATOM 1252 N N . SER A 1 163 ? -29.493 -12.959 38.478 1.00 75.19 163 SER A N 1
ATOM 1253 C CA . SER A 1 163 ? -28.295 -13.659 37.990 1.00 75.19 163 SER A CA 1
ATOM 1254 C C . SER A 1 163 ? -28.086 -13.468 36.486 1.00 75.19 163 SER A C 1
ATOM 1256 O O . SER A 1 163 ? -26.977 -13.175 36.054 1.00 75.19 163 SER A O 1
ATOM 1258 N N . ARG A 1 164 ? -29.160 -13.518 35.683 1.00 79.00 164 ARG A N 1
ATOM 1259 C CA . ARG A 1 164 ? -29.096 -13.244 34.235 1.00 79.00 164 ARG A CA 1
ATOM 1260 C C . ARG A 1 164 ? -28.598 -11.831 33.923 1.00 79.00 164 ARG A C 1
ATOM 1262 O O . ARG A 1 164 ? -27.844 -11.651 32.969 1.00 79.00 164 ARG A O 1
ATOM 1269 N N . LEU A 1 165 ? -29.010 -10.836 34.710 1.00 75.88 165 LEU A N 1
ATOM 1270 C CA . LEU A 1 165 ? -28.525 -9.461 34.563 1.00 75.88 165 LEU A CA 1
ATOM 1271 C C . LEU A 1 165 ? -27.053 -9.334 34.978 1.00 75.88 165 LEU A C 1
ATOM 1273 O O . LEU A 1 165 ? -26.297 -8.651 34.293 1.00 75.88 165 LEU A O 1
ATOM 1277 N N . GLU A 1 166 ? -26.621 -10.019 36.040 1.00 80.38 166 GLU A N 1
ATOM 1278 C CA . GLU A 1 166 ? -25.211 -10.053 36.459 1.00 80.38 166 GLU A CA 1
ATOM 1279 C C . GLU A 1 166 ? -24.308 -10.684 35.393 1.00 80.38 166 GLU A C 1
ATOM 1281 O O . GLU A 1 166 ? -23.268 -10.116 35.053 1.00 80.38 166 GLU A O 1
ATOM 1286 N N . ASP A 1 167 ? -24.725 -11.808 34.811 1.00 83.00 167 ASP A N 1
ATOM 1287 C CA . ASP A 1 167 ? -23.987 -12.464 33.729 1.00 83.00 167 ASP A CA 1
ATOM 1288 C C . ASP A 1 167 ? -23.943 -11.592 32.469 1.00 83.00 167 ASP A C 1
ATOM 1290 O O . ASP A 1 167 ? -22.901 -11.484 31.814 1.00 83.00 167 ASP A O 1
ATOM 1294 N N . LYS A 1 168 ? -25.042 -10.890 32.154 1.00 81.25 168 LYS A N 1
ATOM 1295 C CA . LYS A 1 168 ? -25.075 -9.952 31.028 1.00 81.25 168 LYS A CA 1
ATOM 1296 C C . LYS A 1 168 ? -24.141 -8.762 31.252 1.00 81.25 168 LYS A C 1
ATOM 1298 O O . LYS A 1 168 ? -23.407 -8.417 30.327 1.00 81.25 168 LYS A O 1
ATOM 1303 N N . ILE A 1 169 ? -24.105 -8.188 32.457 1.00 84.69 169 ILE A N 1
ATOM 1304 C CA . ILE A 1 169 ? -23.171 -7.109 32.816 1.00 84.69 169 ILE A CA 1
ATOM 1305 C C . ILE A 1 169 ? -21.728 -7.587 32.654 1.00 84.69 169 ILE A C 1
ATOM 1307 O O . ILE A 1 169 ? -20.968 -6.931 31.949 1.00 84.69 169 ILE A O 1
ATOM 1311 N N . LYS A 1 170 ? -21.373 -8.762 33.188 1.00 89.62 170 LYS A N 1
ATOM 1312 C CA . LYS A 1 170 ? -20.021 -9.325 33.022 1.00 89.62 170 LYS A CA 1
ATOM 1313 C C . LYS A 1 170 ? -19.653 -9.533 31.552 1.00 89.62 170 LYS A C 1
ATOM 1315 O O . LYS A 1 170 ? -18.519 -9.272 31.160 1.00 89.62 170 LYS A O 1
ATOM 1320 N N . SER A 1 171 ? -20.593 -10.000 30.725 1.00 88.38 171 SER A N 1
ATOM 1321 C CA . SER A 1 171 ? -20.352 -10.174 29.285 1.00 88.38 171 SER A CA 1
ATOM 1322 C C . SER A 1 171 ? -20.108 -8.840 28.568 1.00 88.38 171 SER A C 1
ATOM 1324 O O . SER A 1 171 ? -19.224 -8.756 27.720 1.00 88.38 171 SER A O 1
ATOM 1326 N N . LEU A 1 172 ? -20.845 -7.789 28.942 1.00 82.38 172 LEU A N 1
ATOM 1327 C CA . LEU A 1 172 ? -20.698 -6.452 28.368 1.00 82.38 172 LEU A CA 1
ATOM 1328 C C . LEU A 1 172 ? -19.432 -5.751 28.865 1.00 82.38 172 LEU A C 1
ATOM 1330 O O . LEU A 1 172 ? -18.796 -5.049 28.088 1.00 82.38 172 LEU A O 1
ATOM 1334 N N . GLU A 1 173 ? -19.039 -5.960 30.122 1.00 86.12 173 GLU A N 1
ATOM 1335 C CA . GLU A 1 173 ? -17.770 -5.465 30.665 1.00 86.12 173 GLU A CA 1
ATOM 1336 C C . GLU A 1 173 ? -16.585 -6.079 29.918 1.00 86.12 173 GLU A C 1
ATOM 1338 O O . GLU A 1 173 ? -15.730 -5.343 29.442 1.00 86.12 173 GLU A O 1
ATOM 1343 N N . ARG A 1 174 ? -16.595 -7.399 29.684 1.00 90.00 174 ARG A N 1
ATOM 1344 C CA . ARG A 1 174 ? -15.567 -8.055 28.858 1.00 90.00 174 ARG A CA 1
ATOM 1345 C C . ARG A 1 174 ? -15.535 -7.519 27.427 1.00 90.00 174 ARG A C 1
ATOM 1347 O O . ARG A 1 174 ? -14.456 -7.267 26.906 1.00 90.00 174 ARG A O 1
ATOM 1354 N N . ALA A 1 175 ? -16.698 -7.334 26.799 1.00 81.00 175 ALA A N 1
ATOM 1355 C CA . ALA A 1 175 ? -16.777 -6.781 25.446 1.00 81.00 175 ALA A CA 1
ATOM 1356 C C . ALA A 1 175 ? -16.258 -5.334 25.383 1.00 81.00 175 ALA A C 1
ATOM 1358 O O . ALA A 1 175 ? -15.570 -4.969 24.435 1.00 81.00 175 ALA A O 1
ATOM 1359 N N . ARG A 1 176 ? -16.545 -4.521 26.409 1.00 86.62 176 ARG A N 1
ATOM 1360 C CA . ARG A 1 176 ? -16.012 -3.161 26.540 1.00 86.62 176 ARG A CA 1
ATOM 1361 C C . ARG A 1 176 ? -14.494 -3.176 26.713 1.00 86.62 176 ARG A C 1
ATOM 1363 O O . ARG A 1 176 ? -13.823 -2.409 26.037 1.00 86.62 176 ARG A O 1
ATOM 1370 N N . ASP A 1 177 ? -13.965 -4.013 27.600 1.00 88.44 177 ASP A N 1
ATOM 1371 C CA . ASP A 1 177 ? -12.524 -4.078 27.858 1.00 88.44 177 ASP A CA 1
ATOM 1372 C C . ASP A 1 177 ? -11.759 -4.525 26.602 1.00 88.44 177 ASP A C 1
ATOM 1374 O O . ASP A 1 177 ? -10.701 -3.981 26.291 1.00 88.44 177 ASP A O 1
ATOM 1378 N N . GLU A 1 178 ? -12.316 -5.469 25.838 1.00 87.31 178 GLU A N 1
ATOM 1379 C CA . GLU A 1 178 ? -11.757 -5.892 24.551 1.00 87.31 178 GLU A CA 1
ATOM 1380 C C . GLU A 1 178 ? -11.807 -4.762 23.510 1.00 87.31 178 GLU A C 1
ATOM 1382 O O . GLU A 1 178 ? -10.810 -4.486 22.840 1.00 87.31 178 GLU A O 1
ATOM 1387 N N . ALA A 1 179 ? -12.928 -4.038 23.429 1.00 79.38 179 ALA A N 1
ATOM 1388 C CA . ALA A 1 179 ? -13.050 -2.870 22.563 1.00 79.38 179 ALA A CA 1
ATOM 1389 C C . ALA A 1 179 ? -12.039 -1.771 22.938 1.00 79.38 179 ALA A C 1
ATOM 1391 O O . ALA A 1 179 ? -11.368 -1.240 22.056 1.00 79.38 179 ALA A O 1
ATOM 1392 N N . GLU A 1 180 ? -11.854 -1.473 24.229 1.00 82.62 180 GLU A N 1
ATOM 1393 C CA . GLU A 1 180 ? -10.875 -0.485 24.707 1.00 82.62 180 GLU A CA 1
ATOM 1394 C C . GLU A 1 180 ? -9.430 -0.904 24.394 1.00 82.62 180 GLU A C 1
ATOM 1396 O O . GLU A 1 180 ? -8.633 -0.066 23.976 1.00 82.62 180 GLU A O 1
ATOM 1401 N N . ARG A 1 181 ? -9.091 -2.195 24.508 1.00 88.25 181 ARG A N 1
ATOM 1402 C CA . ARG A 1 181 ? -7.773 -2.706 24.085 1.00 88.25 181 ARG A CA 1
ATOM 1403 C C . ARG A 1 181 ? -7.561 -2.574 22.582 1.00 88.25 181 ARG A C 1
ATOM 1405 O O . ARG A 1 181 ? -6.490 -2.150 22.154 1.00 88.25 181 ARG A O 1
ATOM 1412 N N . SER A 1 182 ? -8.572 -2.918 21.785 1.00 79.38 182 SER A N 1
ATOM 1413 C CA . SER A 1 182 ? -8.499 -2.796 20.326 1.00 79.38 182 SER A CA 1
ATOM 1414 C C . SER A 1 182 ? -8.359 -1.334 19.886 1.00 79.38 182 SER A C 1
ATOM 1416 O O . SER A 1 182 ? -7.562 -1.032 19.000 1.00 79.38 182 SER A O 1
ATOM 1418 N N . HIS A 1 183 ? -9.052 -0.413 20.567 1.00 80.56 183 HIS A N 1
ATOM 1419 C CA . HIS A 1 183 ? -8.939 1.028 20.349 1.00 80.56 183 HIS A CA 1
ATOM 1420 C C . HIS A 1 183 ? -7.536 1.530 20.686 1.00 80.56 183 HIS A C 1
ATOM 1422 O O . HIS A 1 183 ? -6.924 2.193 19.853 1.00 80.56 183 HIS A O 1
ATOM 1428 N N . ALA A 1 184 ? -6.990 1.143 21.842 1.00 87.12 184 ALA A N 1
ATOM 1429 C CA . ALA A 1 184 ? -5.631 1.511 22.228 1.00 87.12 184 ALA A CA 1
ATOM 1430 C C . ALA A 1 184 ? -4.595 1.030 21.195 1.00 87.12 184 ALA A C 1
ATOM 1432 O O . ALA A 1 184 ? -3.754 1.812 20.758 1.00 87.12 184 ALA A O 1
ATOM 1433 N N . ALA A 1 185 ? -4.708 -0.218 20.728 1.00 86.06 185 ALA A N 1
ATOM 1434 C CA . ALA A 1 185 ? -3.807 -0.769 19.717 1.00 86.06 185 ALA A CA 1
ATOM 1435 C C . ALA A 1 185 ? -3.900 -0.033 18.365 1.00 86.06 185 ALA A C 1
ATOM 1437 O O . ALA A 1 185 ? -2.877 0.235 17.730 1.00 86.06 185 ALA A O 1
ATOM 1438 N N . LEU A 1 186 ? -5.112 0.316 17.919 1.00 79.69 186 LEU A N 1
ATOM 1439 C CA . LEU A 1 186 ? -5.315 1.091 16.691 1.00 79.69 186 LEU A CA 1
ATOM 1440 C C . LEU A 1 186 ? -4.791 2.524 16.830 1.00 79.69 186 LEU A C 1
ATOM 1442 O O . LEU A 1 186 ? -4.137 3.021 15.914 1.00 79.69 186 LEU A O 1
ATOM 1446 N N . ALA A 1 187 ? -5.023 3.167 17.976 1.00 83.94 187 ALA A N 1
ATOM 1447 C CA . ALA A 1 187 ? -4.524 4.506 18.267 1.00 83.94 187 ALA A CA 1
ATOM 1448 C C . ALA A 1 187 ? -2.988 4.548 18.285 1.00 83.94 187 ALA A C 1
ATOM 1450 O O . ALA A 1 187 ? -2.387 5.467 17.726 1.00 83.94 187 ALA A O 1
ATOM 1451 N N . ASP A 1 188 ? -2.342 3.540 18.872 1.00 88.94 188 ASP A N 1
ATOM 1452 C CA . ASP A 1 188 ? -0.884 3.426 18.869 1.00 88.94 188 ASP A CA 1
ATOM 1453 C C . ASP A 1 188 ? -0.339 3.194 17.457 1.00 88.94 188 ASP A C 1
ATOM 1455 O O . ASP A 1 188 ? 0.636 3.837 17.061 1.00 88.94 188 ASP A O 1
ATOM 1459 N N . ARG A 1 189 ? -0.996 2.349 16.652 1.00 81.69 189 ARG A N 1
ATOM 1460 C CA . ARG A 1 189 ? -0.610 2.131 15.251 1.00 81.69 189 ARG A CA 1
ATOM 1461 C C . ARG A 1 189 ? -0.748 3.408 14.420 1.00 81.69 189 ARG A C 1
ATOM 1463 O O . ARG A 1 189 ? 0.187 3.738 13.696 1.00 81.69 189 ARG A O 1
ATOM 1470 N N . ALA A 1 190 ? -1.845 4.150 14.578 1.00 78.00 190 ALA A N 1
ATOM 1471 C CA . ALA A 1 190 ? -2.068 5.425 13.895 1.00 78.00 190 ALA A CA 1
ATOM 1472 C C . ALA A 1 190 ? -0.992 6.467 14.252 1.00 78.00 190 ALA A C 1
ATOM 1474 O O . ALA A 1 190 ? -0.424 7.112 13.368 1.00 78.00 190 ALA A O 1
ATOM 1475 N N . LYS A 1 191 ? -0.626 6.576 15.538 1.00 84.75 191 LYS A N 1
ATOM 1476 C CA . LYS A 1 191 ? 0.481 7.441 15.981 1.00 84.75 191 LYS A CA 1
ATOM 1477 C C . LYS A 1 191 ? 1.819 7.015 15.375 1.00 84.75 191 LYS A C 1
ATOM 1479 O O . LYS A 1 191 ? 2.599 7.859 14.932 1.00 84.75 191 LYS A O 1
ATOM 1484 N N . GLN A 1 192 ? 2.108 5.715 15.340 1.00 86.62 192 GLN A N 1
ATOM 1485 C CA . GLN A 1 192 ? 3.337 5.193 14.733 1.00 86.62 192 GLN A CA 1
ATOM 1486 C C . GLN A 1 192 ? 3.404 5.483 13.229 1.00 86.62 192 GLN A C 1
ATOM 1488 O O . GLN A 1 192 ? 4.456 5.867 12.724 1.00 86.62 192 GLN A O 1
ATOM 1493 N N . THR A 1 193 ? 2.300 5.339 12.497 1.00 76.12 193 THR A N 1
ATOM 1494 C CA . THR A 1 193 ? 2.259 5.681 11.069 1.00 76.12 193 THR A CA 1
ATOM 1495 C C . THR A 1 193 ? 2.396 7.182 10.839 1.00 76.12 193 THR A C 1
ATOM 1497 O O . THR A 1 193 ? 3.153 7.593 9.964 1.00 76.12 193 THR A O 1
ATOM 1500 N N . GLU A 1 194 ? 1.746 8.017 11.653 1.00 82.38 194 GLU A N 1
ATOM 1501 C CA . GLU A 1 194 ? 1.830 9.476 11.536 1.00 82.38 194 GLU A CA 1
ATOM 1502 C C . GLU A 1 194 ? 3.247 9.988 11.825 1.00 82.38 194 GLU A C 1
ATOM 1504 O O . GLU A 1 194 ? 3.788 10.811 11.085 1.00 82.38 194 GLU A O 1
ATOM 1509 N N . THR A 1 195 ? 3.887 9.463 12.872 1.00 85.31 195 THR A N 1
ATOM 1510 C CA . THR A 1 195 ? 5.283 9.787 13.202 1.00 85.31 195 THR A CA 1
ATOM 1511 C C . THR A 1 195 ? 6.243 9.369 12.095 1.00 85.31 195 THR A C 1
ATOM 1513 O O . THR A 1 195 ? 7.084 10.180 11.705 1.00 85.31 195 THR A O 1
ATOM 1516 N N . LYS A 1 196 ? 6.088 8.166 11.526 1.00 80.88 196 LYS A N 1
ATOM 1517 C CA . LYS A 1 196 ? 6.862 7.725 10.353 1.00 80.88 196 LYS A CA 1
ATOM 1518 C C . LYS A 1 196 ? 6.632 8.629 9.144 1.00 80.88 196 LYS A C 1
ATOM 1520 O O . LYS A 1 196 ? 7.593 9.046 8.508 1.00 80.88 196 LYS A O 1
ATOM 1525 N N . LEU A 1 197 ? 5.382 8.992 8.856 1.00 77.62 197 LEU A N 1
ATOM 1526 C CA . LEU A 1 197 ? 5.044 9.885 7.748 1.00 77.62 197 LEU A CA 1
ATOM 1527 C C . LEU A 1 197 ? 5.660 11.275 7.940 1.00 77.62 197 LEU A C 1
ATOM 1529 O O . LEU A 1 197 ? 6.187 11.866 6.998 1.00 77.62 197 LEU A O 1
ATOM 1533 N N . ARG A 1 198 ? 5.620 11.802 9.167 1.00 81.38 198 ARG A N 1
ATOM 1534 C CA . ARG A 1 198 ? 6.242 13.081 9.509 1.00 81.38 198 ARG A CA 1
ATOM 1535 C C . ARG A 1 198 ? 7.759 13.022 9.346 1.00 81.38 198 ARG A C 1
ATOM 1537 O O . ARG A 1 198 ? 8.303 13.933 8.733 1.00 81.38 198 ARG A O 1
ATOM 1544 N N . GLN A 1 199 ? 8.406 11.961 9.834 1.00 80.38 199 GLN A N 1
ATOM 1545 C CA . GLN A 1 199 ? 9.845 11.732 9.652 1.00 80.38 199 GLN A CA 1
ATOM 1546 C C . GLN A 1 199 ? 10.213 11.652 8.167 1.00 80.38 199 GLN A C 1
ATOM 1548 O O . GLN A 1 199 ? 11.082 12.390 7.718 1.00 80.38 199 GLN A O 1
ATOM 1553 N N . ALA A 1 200 ? 9.485 10.864 7.373 1.00 73.38 200 ALA A N 1
ATOM 1554 C CA . ALA A 1 200 ? 9.716 10.760 5.934 1.00 73.38 200 ALA A CA 1
ATOM 1555 C C . ALA A 1 200 ? 9.549 12.114 5.216 1.00 73.38 200 ALA A C 1
ATOM 1557 O O . ALA A 1 200 ? 10.315 12.450 4.314 1.00 73.38 200 ALA A O 1
ATOM 1558 N N . ARG A 1 201 ? 8.577 12.940 5.634 1.00 78.94 201 ARG A N 1
ATOM 1559 C CA . ARG A 1 201 ? 8.390 14.299 5.095 1.00 78.94 201 ARG A CA 1
ATOM 1560 C C . ARG A 1 201 ? 9.542 15.235 5.459 1.00 78.94 201 ARG A C 1
ATOM 1562 O O . ARG A 1 201 ? 9.989 15.980 4.589 1.00 78.94 201 ARG A O 1
ATOM 1569 N N . THR A 1 202 ? 10.009 15.216 6.709 1.00 81.38 202 THR A N 1
ATOM 1570 C CA . THR A 1 202 ? 11.144 16.048 7.139 1.00 81.38 202 THR A CA 1
ATOM 1571 C C . THR A 1 202 ? 12.434 15.614 6.462 1.00 81.38 202 THR A C 1
ATOM 1573 O O . THR A 1 202 ? 13.138 16.456 5.920 1.00 81.38 202 THR A O 1
ATOM 1576 N N . GLU A 1 203 ? 12.691 14.310 6.387 1.00 76.56 203 GLU A N 1
ATOM 1577 C CA . GLU A 1 203 ? 13.858 13.749 5.703 1.00 76.56 203 GLU A CA 1
ATOM 1578 C C . GLU A 1 203 ? 13.849 14.112 4.218 1.00 76.56 203 GLU A C 1
ATOM 1580 O O . GLU A 1 203 ? 14.846 14.601 3.693 1.00 76.56 203 GLU A O 1
ATOM 1585 N N . ARG A 1 204 ? 12.702 13.975 3.542 1.00 77.06 204 ARG A N 1
ATOM 1586 C CA . ARG A 1 204 ? 12.557 14.409 2.149 1.00 77.06 204 ARG A CA 1
ATOM 1587 C C . ARG A 1 204 ? 12.858 15.898 1.986 1.00 77.06 204 ARG A C 1
ATOM 1589 O O . ARG A 1 204 ? 13.544 16.270 1.039 1.00 77.06 204 ARG A O 1
ATOM 1596 N N . ALA A 1 205 ? 12.345 16.748 2.873 1.00 79.06 205 ALA A N 1
ATOM 1597 C CA . ALA A 1 205 ? 12.601 18.185 2.817 1.00 79.06 205 ALA A CA 1
ATOM 1598 C C . ALA A 1 205 ? 14.087 18.513 3.046 1.00 79.06 205 ALA A C 1
ATOM 1600 O O . ALA A 1 205 ? 14.639 19.365 2.355 1.00 79.06 205 ALA A O 1
ATOM 1601 N N . GLU A 1 206 ? 14.753 17.816 3.967 1.00 78.06 206 GLU A N 1
ATOM 1602 C CA . GLU A 1 206 ? 16.187 17.971 4.219 1.00 78.06 206 GLU A CA 1
ATOM 1603 C C . GLU A 1 206 ? 17.042 17.497 3.043 1.00 78.06 206 GLU A C 1
ATOM 1605 O O . GLU A 1 206 ? 17.984 18.189 2.660 1.00 78.06 206 GLU A O 1
ATOM 1610 N N . VAL A 1 207 ? 16.705 16.353 2.440 1.00 75.38 207 VAL A N 1
ATOM 1611 C CA . VAL A 1 207 ? 17.385 15.835 1.245 1.00 75.38 207 VAL A CA 1
ATOM 1612 C C . VAL A 1 207 ? 17.202 16.791 0.069 1.00 75.38 207 VAL A C 1
ATOM 1614 O O . VAL A 1 207 ? 18.182 17.115 -0.594 1.00 75.38 207 VAL A O 1
ATOM 1617 N N . LEU A 1 208 ? 15.989 17.308 -0.153 1.00 75.19 208 LEU A N 1
ATOM 1618 C CA . LEU A 1 208 ? 15.735 18.313 -1.190 1.00 75.19 208 LEU A CA 1
ATOM 1619 C C . LEU A 1 208 ? 16.537 19.592 -0.943 1.00 75.19 208 LEU A C 1
ATOM 1621 O O . LEU A 1 208 ? 17.182 20.087 -1.858 1.00 75.19 208 LEU A O 1
ATOM 1625 N N . LYS A 1 209 ? 16.578 20.085 0.297 1.00 77.88 209 LYS A N 1
ATOM 1626 C CA . LYS A 1 209 ? 17.361 21.274 0.647 1.00 77.88 209 LYS A CA 1
ATOM 1627 C C . LYS A 1 209 ? 18.864 21.061 0.440 1.00 77.88 209 LYS A C 1
ATOM 1629 O O . LYS A 1 209 ? 19.544 21.962 -0.040 1.00 77.88 209 LYS A O 1
ATOM 1634 N N . LYS A 1 210 ? 19.394 19.885 0.796 1.00 72.31 210 LYS A N 1
ATOM 1635 C CA . LYS A 1 210 ? 20.799 19.517 0.542 1.00 72.31 210 LYS A CA 1
ATOM 1636 C C . LYS A 1 210 ? 21.084 19.418 -0.956 1.00 72.31 210 LYS A C 1
ATOM 1638 O O . LYS A 1 210 ? 22.111 19.913 -1.396 1.00 72.31 210 LYS A O 1
ATOM 1643 N N . PHE A 1 211 ? 20.166 18.840 -1.726 1.00 66.31 211 PHE A N 1
ATOM 1644 C CA . PHE A 1 211 ? 20.260 18.754 -3.182 1.00 66.31 211 PHE A CA 1
ATOM 1645 C C . PHE A 1 211 ? 20.237 20.140 -3.848 1.00 66.31 211 PHE A C 1
ATOM 1647 O O . PHE A 1 211 ? 21.040 20.413 -4.732 1.00 66.31 211 PHE A O 1
ATOM 1654 N N . GLU A 1 212 ? 19.367 21.045 -3.395 1.00 71.12 212 GLU A N 1
ATOM 1655 C CA . GLU A 1 212 ? 19.320 22.434 -3.871 1.00 71.12 212 GLU A CA 1
ATOM 1656 C C . GLU A 1 212 ? 20.599 23.208 -3.508 1.00 71.12 212 GLU A C 1
ATOM 1658 O O . GLU A 1 212 ? 21.127 23.952 -4.335 1.00 71.12 212 GLU A O 1
ATOM 1663 N N . ALA A 1 213 ? 21.129 23.003 -2.296 1.00 69.44 213 ALA A N 1
ATOM 1664 C CA . ALA A 1 213 ? 22.373 23.621 -1.837 1.00 69.44 213 ALA A CA 1
ATOM 1665 C C . ALA A 1 213 ? 23.623 23.081 -2.554 1.00 69.44 213 ALA A C 1
ATOM 1667 O O . ALA A 1 213 ? 24.594 23.818 -2.711 1.00 69.44 213 ALA A O 1
ATOM 1668 N N . ALA A 1 214 ? 23.589 21.830 -3.019 1.00 64.12 214 ALA A N 1
ATOM 1669 C CA . ALA A 1 214 ? 24.648 21.193 -3.802 1.00 64.12 214 ALA A CA 1
ATOM 1670 C C . ALA A 1 214 ? 24.698 21.663 -5.273 1.00 64.12 214 ALA A C 1
ATOM 1672 O O . ALA A 1 214 ? 25.399 21.077 -6.089 1.00 64.12 214 ALA A O 1
ATOM 1673 N N . GLY A 1 215 ? 23.966 22.726 -5.626 1.00 58.38 215 GLY A N 1
ATOM 1674 C CA . GLY A 1 215 ? 23.940 23.258 -6.983 1.00 58.38 215 GLY A CA 1
ATOM 1675 C C . GLY A 1 215 ? 22.994 22.450 -7.862 1.00 58.38 215 GLY A C 1
ATOM 1676 O O . GLY A 1 215 ? 23.380 21.498 -8.541 1.00 58.38 215 GLY A O 1
ATOM 1677 N N . GLY A 1 216 ? 21.721 22.840 -7.846 1.00 57.03 216 GLY A N 1
ATOM 1678 C CA . GLY A 1 216 ? 20.709 22.263 -8.721 1.00 57.03 216 GLY A CA 1
ATOM 1679 C C . GLY A 1 216 ? 21.126 22.279 -10.200 1.00 57.03 216 GLY A C 1
ATOM 1680 O O . GLY A 1 216 ? 21.478 23.321 -10.744 1.00 57.03 216 GLY A O 1
ATOM 1681 N N . ILE A 1 217 ? 20.981 21.106 -10.829 1.00 57.19 217 ILE A N 1
ATOM 1682 C CA . ILE A 1 217 ? 21.033 20.809 -12.271 1.00 57.19 217 ILE A CA 1
ATOM 1683 C C . ILE A 1 217 ? 22.429 20.924 -12.927 1.00 57.19 217 ILE A C 1
ATOM 1685 O O . ILE A 1 217 ? 22.704 21.830 -13.708 1.00 57.19 217 ILE A O 1
ATOM 1689 N N . GLY A 1 218 ? 23.270 19.898 -12.732 1.00 53.41 218 GLY A N 1
ATOM 1690 C CA . GLY A 1 218 ? 24.305 19.520 -13.717 1.00 53.41 218 GLY A CA 1
ATOM 1691 C C . GLY A 1 218 ? 23.731 18.768 -14.933 1.00 53.41 218 GLY A C 1
ATOM 1692 O O . GLY A 1 218 ? 24.378 18.661 -15.979 1.00 53.41 218 GLY A O 1
ATOM 1693 N N . TRP A 1 219 ? 22.487 18.287 -14.804 1.00 53.41 219 TRP A N 1
ATOM 1694 C CA . TRP A 1 219 ? 21.695 17.620 -15.840 1.00 53.41 219 TRP A CA 1
ATOM 1695 C C . TRP A 1 219 ? 21.258 18.614 -16.925 1.00 53.41 219 TRP A C 1
ATOM 1697 O O . TRP A 1 219 ? 20.163 19.165 -16.880 1.00 53.41 219 TRP A O 1
ATOM 1707 N N . GLY A 1 220 ? 22.141 18.871 -17.889 1.00 54.22 220 GLY A N 1
ATOM 1708 C CA . GLY A 1 220 ? 21.883 19.783 -19.011 1.00 54.22 220 GLY A CA 1
ATOM 1709 C C . GLY A 1 220 ? 23.051 20.700 -19.372 1.00 54.22 220 GLY A C 1
ATOM 1710 O O . GLY A 1 220 ? 22.946 21.448 -20.337 1.00 54.22 220 GLY A O 1
ATOM 1711 N N . SER A 1 221 ? 24.170 20.635 -18.639 1.00 62.22 221 SER A N 1
ATOM 1712 C CA . SER A 1 221 ? 25.359 21.455 -18.923 1.00 62.22 221 SER A CA 1
ATOM 1713 C C . SER A 1 221 ? 26.069 21.090 -20.235 1.00 62.22 221 SER A C 1
ATOM 1715 O O . SER A 1 221 ? 26.842 21.892 -20.749 1.00 62.22 221 SER A O 1
ATOM 1717 N N . GLY A 1 222 ? 25.838 19.882 -20.769 1.00 57.78 222 GLY A N 1
ATOM 1718 C CA . GLY A 1 222 ? 26.559 19.344 -21.930 1.00 57.78 222 GLY A CA 1
ATOM 1719 C C . GLY A 1 222 ? 28.030 18.997 -21.656 1.00 57.78 222 GLY A C 1
ATOM 1720 O O . GLY A 1 222 ? 28.675 18.400 -22.514 1.00 57.78 222 GLY A O 1
ATOM 1721 N N . ASP A 1 223 ? 28.551 19.323 -20.467 1.00 73.31 223 ASP A N 1
ATOM 1722 C CA . ASP A 1 223 ? 29.923 19.050 -20.045 1.00 73.31 223 ASP A CA 1
ATOM 1723 C C . ASP A 1 223 ? 29.967 17.785 -19.159 1.00 73.31 223 ASP A C 1
ATOM 1725 O O . ASP A 1 223 ? 29.380 17.766 -18.067 1.00 73.31 223 ASP A O 1
ATOM 1729 N N . PRO A 1 224 ? 30.667 16.715 -19.587 1.00 71.38 224 PRO A N 1
ATOM 1730 C CA . PRO A 1 224 ? 30.755 15.467 -18.833 1.00 71.38 224 PRO A CA 1
ATOM 1731 C C . PRO A 1 224 ? 31.440 15.624 -17.465 1.00 71.38 224 PRO A C 1
ATOM 1733 O O . PRO A 1 224 ? 31.120 14.872 -16.545 1.00 71.38 224 PRO A O 1
ATOM 1736 N N . ILE A 1 225 ? 32.336 16.602 -17.285 1.00 73.00 225 ILE A N 1
ATOM 1737 C CA . ILE A 1 225 ? 33.023 16.837 -16.003 1.00 73.00 225 ILE A CA 1
ATOM 1738 C C . ILE A 1 225 ? 32.067 17.483 -14.995 1.00 73.00 225 ILE A C 1
ATOM 1740 O O . ILE A 1 225 ? 32.066 17.132 -13.813 1.00 73.00 225 ILE A O 1
ATOM 1744 N N . VAL A 1 226 ? 31.228 18.410 -15.457 1.00 70.81 226 VAL A N 1
ATOM 1745 C CA . VAL A 1 226 ? 30.201 19.057 -14.627 1.00 70.81 226 VAL A CA 1
ATOM 1746 C C . VAL A 1 226 ? 29.122 18.051 -14.233 1.00 70.81 226 VAL A C 1
ATOM 1748 O O . VAL A 1 226 ? 28.685 18.043 -13.083 1.00 70.81 226 VAL A O 1
ATOM 1751 N N . LEU A 1 227 ? 28.741 17.158 -15.152 1.00 70.06 227 LEU A N 1
ATOM 1752 C CA . LEU A 1 227 ? 27.828 16.059 -14.850 1.00 70.06 227 LEU A CA 1
ATOM 1753 C C . LEU A 1 227 ? 28.416 15.099 -13.807 1.00 70.06 227 LEU A C 1
ATOM 1755 O O . LEU A 1 227 ? 27.720 14.761 -12.855 1.00 70.06 227 LEU A O 1
ATOM 1759 N N . ALA A 1 228 ? 29.683 14.696 -13.948 1.00 71.62 228 ALA A N 1
ATOM 1760 C CA . ALA A 1 228 ? 30.342 13.801 -12.995 1.00 71.62 228 ALA A CA 1
ATOM 1761 C C . ALA A 1 228 ? 30.388 14.399 -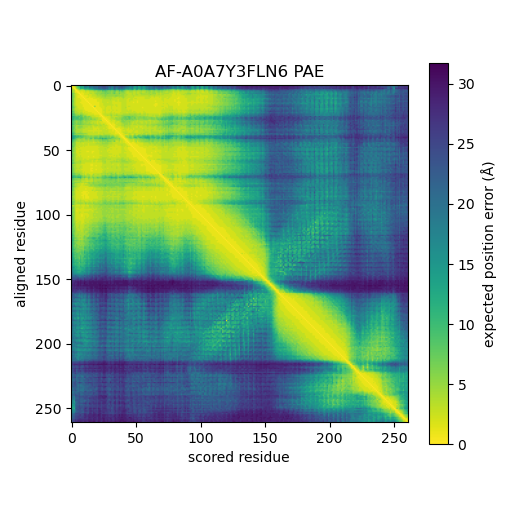11.580 1.00 71.62 228 ALA A C 1
ATOM 1763 O O . ALA A 1 228 ? 29.976 13.743 -10.629 1.00 71.62 228 ALA A O 1
ATOM 1764 N N . ARG A 1 229 ? 30.778 15.674 -11.445 1.00 73.31 229 ARG A N 1
ATOM 1765 C CA . ARG A 1 229 ? 30.784 16.372 -10.145 1.00 73.31 229 ARG A CA 1
ATOM 1766 C C . ARG A 1 229 ? 29.393 16.471 -9.530 1.00 73.31 229 ARG A C 1
ATOM 1768 O O . ARG A 1 229 ? 29.225 16.213 -8.348 1.00 73.31 229 ARG A O 1
ATOM 1775 N N . HIS A 1 230 ? 28.387 16.781 -10.344 1.00 70.00 230 HIS A N 1
ATOM 1776 C CA . HIS A 1 230 ? 27.008 16.823 -9.875 1.00 70.00 230 HIS A CA 1
ATOM 1777 C C . HIS A 1 230 ? 26.515 15.439 -9.420 1.00 70.00 230 HIS A C 1
ATOM 1779 O O . HIS A 1 230 ? 25.806 15.339 -8.423 1.00 70.00 230 HIS A O 1
ATOM 1785 N N . LEU A 1 231 ? 26.897 14.361 -10.111 1.00 73.75 231 LEU A N 1
ATOM 1786 C CA . LEU A 1 231 ? 26.584 12.997 -9.681 1.00 73.75 231 LEU A CA 1
ATOM 1787 C C . LEU A 1 231 ? 27.305 12.624 -8.377 1.00 73.75 231 LEU A C 1
ATOM 1789 O O . LEU A 1 231 ? 26.676 11.997 -7.526 1.00 73.75 231 LEU A O 1
ATOM 1793 N N . ASP A 1 232 ? 28.556 13.050 -8.185 1.00 73.38 232 ASP A N 1
ATOM 1794 C CA . ASP A 1 232 ? 29.295 12.869 -6.927 1.00 73.38 232 ASP A CA 1
ATOM 1795 C C . ASP A 1 232 ? 28.627 13.621 -5.764 1.00 73.38 232 ASP A C 1
ATOM 1797 O O . ASP A 1 232 ? 28.438 13.066 -4.678 1.00 73.38 232 ASP A O 1
ATOM 1801 N N . ASP A 1 233 ? 28.183 14.856 -6.001 1.00 72.06 233 ASP A N 1
ATOM 1802 C CA . ASP A 1 233 ? 27.467 15.659 -5.011 1.00 72.06 233 ASP A CA 1
ATOM 1803 C C . ASP A 1 233 ? 26.131 15.004 -4.626 1.00 72.06 233 ASP A C 1
ATOM 1805 O O . ASP A 1 233 ? 25.822 14.852 -3.440 1.00 72.06 233 ASP A O 1
ATOM 1809 N N . VAL A 1 234 ? 25.365 14.518 -5.607 1.00 70.94 234 VAL A N 1
ATOM 1810 C CA . VAL A 1 234 ? 24.112 13.782 -5.371 1.00 70.94 234 VAL A CA 1
ATOM 1811 C C . VAL A 1 234 ? 24.365 12.474 -4.626 1.00 70.94 234 VAL A C 1
ATOM 1813 O O . VAL A 1 234 ? 23.667 12.180 -3.652 1.00 70.94 234 VAL A O 1
ATOM 1816 N N . ALA A 1 235 ? 25.375 11.705 -5.033 1.00 70.31 235 ALA A N 1
ATOM 1817 C CA . ALA A 1 235 ? 25.772 10.478 -4.356 1.00 70.31 235 ALA A CA 1
ATOM 1818 C C . ALA A 1 235 ? 26.166 10.743 -2.896 1.00 70.31 235 ALA A C 1
ATOM 1820 O O . ALA A 1 235 ? 25.759 9.984 -2.018 1.00 70.31 235 ALA A O 1
ATOM 1821 N N . SER A 1 236 ? 26.870 11.842 -2.605 1.00 71.31 236 SER A N 1
ATOM 1822 C CA . SER A 1 236 ? 27.252 12.218 -1.236 1.00 71.31 236 SER A CA 1
ATOM 1823 C C . SER A 1 236 ? 26.043 12.563 -0.353 1.00 71.31 236 SER A C 1
ATOM 1825 O O . SER A 1 236 ? 25.957 12.125 0.798 1.00 71.31 236 SER A O 1
ATOM 1827 N N . VAL A 1 237 ? 25.058 13.282 -0.904 1.00 70.62 237 VAL A N 1
ATOM 1828 C CA . VAL A 1 237 ? 23.815 13.644 -0.207 1.00 70.62 237 VAL A CA 1
ATOM 1829 C C . VAL A 1 237 ? 22.973 12.402 0.085 1.00 70.62 237 VAL A C 1
ATOM 1831 O O . VAL A 1 237 ? 22.412 12.280 1.177 1.00 70.62 237 VAL A O 1
ATOM 1834 N N . VAL A 1 238 ? 22.910 11.464 -0.864 1.00 68.62 238 VAL A N 1
ATOM 1835 C CA . VAL A 1 238 ? 22.176 10.201 -0.713 1.00 68.62 238 VAL A CA 1
ATOM 1836 C C . VAL A 1 238 ? 22.887 9.260 0.261 1.00 68.62 238 VAL A C 1
ATOM 1838 O O . VAL A 1 2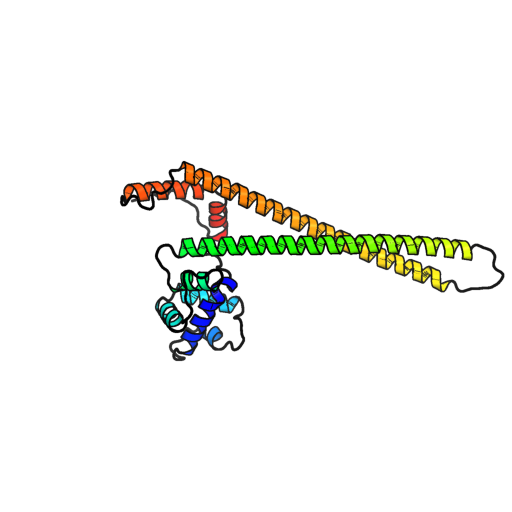38 ? 22.220 8.690 1.125 1.00 68.62 238 VAL A O 1
ATOM 1841 N N . ALA A 1 239 ? 24.218 9.143 0.196 1.00 67.44 239 ALA A N 1
ATOM 1842 C CA . ALA A 1 239 ? 25.025 8.275 1.060 1.00 67.44 239 ALA A CA 1
ATOM 1843 C C . ALA A 1 239 ? 24.895 8.608 2.558 1.00 67.44 239 ALA A C 1
ATOM 1845 O O . ALA A 1 239 ? 24.989 7.713 3.395 1.00 67.44 239 ALA A O 1
ATOM 1846 N N . GLY A 1 240 ? 24.643 9.877 2.898 1.00 65.69 240 GLY A N 1
ATOM 1847 C CA . GLY A 1 240 ? 24.400 1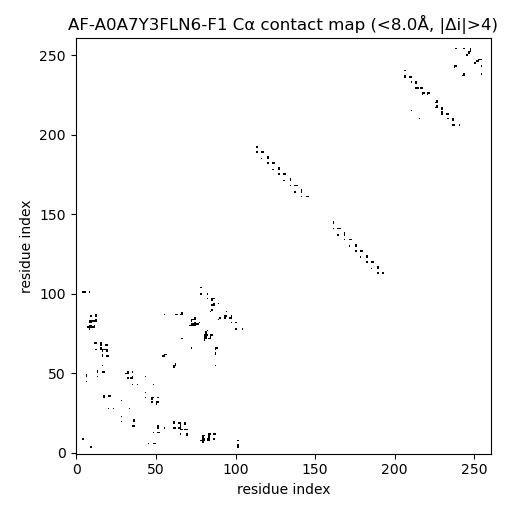0.338 4.270 1.00 65.69 240 GLY A CA 1
ATOM 1848 C C . GLY A 1 240 ? 22.932 10.322 4.712 1.00 65.69 240 GLY A C 1
ATOM 1849 O O . GLY A 1 240 ? 22.605 10.939 5.725 1.00 65.69 240 GLY A O 1
ATOM 1850 N N . SER A 1 241 ? 22.033 9.699 3.948 1.00 66.31 241 SER A N 1
ATOM 1851 C CA . SER A 1 241 ? 20.594 9.677 4.235 1.00 66.31 241 SER A CA 1
ATOM 1852 C C . SER A 1 241 ? 20.099 8.275 4.597 1.00 66.31 241 SER A C 1
ATOM 1854 O O . SER A 1 241 ? 20.721 7.272 4.252 1.00 66.31 241 SER A O 1
ATOM 1856 N N . ARG A 1 242 ? 18.920 8.192 5.224 1.00 62.91 242 ARG A N 1
ATOM 1857 C CA . ARG A 1 242 ? 18.210 6.925 5.483 1.00 62.91 242 ARG A CA 1
ATOM 1858 C C . ARG A 1 242 ? 17.917 6.112 4.221 1.00 62.91 242 ARG A C 1
ATOM 1860 O O . ARG A 1 242 ? 17.731 4.906 4.306 1.00 62.91 242 ARG A O 1
ATOM 1867 N N . VAL A 1 243 ? 17.938 6.749 3.049 1.00 61.66 243 VAL A N 1
ATOM 1868 C CA . VAL A 1 243 ? 17.872 6.061 1.755 1.00 61.66 243 VAL A CA 1
ATOM 1869 C C . VAL A 1 243 ? 19.083 5.136 1.576 1.00 61.66 243 VAL A C 1
ATOM 1871 O O . VAL A 1 243 ? 18.926 4.020 1.096 1.00 61.66 243 VAL A O 1
ATOM 1874 N N . ALA A 1 244 ? 20.277 5.538 2.024 1.00 62.47 244 ALA A N 1
ATOM 1875 C CA . ALA A 1 244 ? 21.469 4.691 1.988 1.00 62.47 244 ALA A CA 1
ATOM 1876 C C . ALA A 1 244 ? 21.467 3.588 3.057 1.00 62.47 244 ALA A C 1
ATOM 1878 O O . ALA A 1 244 ? 22.004 2.516 2.796 1.00 62.47 244 ALA A O 1
ATOM 1879 N N . GLU A 1 245 ? 20.868 3.814 4.232 1.00 63.44 245 GLU A N 1
ATOM 1880 C CA . GLU A 1 245 ? 20.645 2.750 5.230 1.00 63.44 245 GLU A CA 1
ATOM 1881 C C . GLU A 1 245 ? 19.667 1.704 4.702 1.00 63.44 245 GLU A C 1
ATOM 1883 O O . GLU A 1 245 ? 19.963 0.516 4.756 1.00 63.44 245 GLU A O 1
ATOM 1888 N N . TYR A 1 246 ? 18.569 2.153 4.095 1.00 61.44 246 TYR A N 1
ATOM 1889 C CA . TYR A 1 246 ? 17.619 1.291 3.410 1.00 61.44 246 TYR A CA 1
ATOM 1890 C C . TYR A 1 246 ? 18.312 0.460 2.321 1.00 61.44 246 TYR A C 1
ATOM 1892 O O . TYR A 1 246 ? 18.254 -0.760 2.374 1.00 61.44 246 TYR A O 1
ATOM 1900 N N . PHE A 1 247 ? 19.089 1.081 1.423 1.00 56.91 247 PHE A N 1
ATOM 1901 C CA . PHE A 1 247 ? 19.871 0.347 0.418 1.00 56.91 247 PHE A CA 1
ATOM 1902 C C . PHE A 1 247 ? 20.905 -0.621 1.020 1.00 56.91 247 PHE A C 1
ATOM 1904 O O . PHE A 1 247 ? 21.188 -1.663 0.430 1.00 56.91 247 PHE A O 1
ATOM 1911 N N . ARG A 1 248 ? 21.474 -0.317 2.188 1.00 64.81 248 ARG A N 1
ATOM 1912 C CA . ARG A 1 248 ? 22.432 -1.202 2.864 1.00 64.81 248 ARG A CA 1
ATOM 1913 C C . ARG A 1 248 ? 21.736 -2.407 3.499 1.00 64.81 248 ARG A C 1
ATOM 1915 O O . ARG A 1 248 ? 22.229 -3.522 3.363 1.00 64.81 248 ARG A O 1
ATOM 1922 N N . GLU A 1 249 ? 20.589 -2.195 4.140 1.00 63.81 249 GLU A N 1
ATOM 1923 C CA . GLU A 1 249 ? 19.794 -3.244 4.787 1.00 63.81 249 GLU A CA 1
ATOM 1924 C C . GLU A 1 249 ? 19.067 -4.144 3.781 1.00 63.81 249 GLU A C 1
ATOM 1926 O O . GLU A 1 249 ? 19.028 -5.358 3.979 1.00 63.81 249 GLU A O 1
ATOM 1931 N N . THR A 1 250 ? 18.519 -3.588 2.695 1.00 53.03 250 THR A N 1
ATOM 1932 C CA . THR A 1 250 ? 17.763 -4.370 1.704 1.00 53.03 250 THR A CA 1
ATOM 1933 C C . THR A 1 250 ? 18.610 -4.878 0.544 1.00 53.03 250 THR A C 1
ATOM 1935 O O . THR A 1 250 ? 18.321 -5.956 0.024 1.00 53.03 250 THR A O 1
ATOM 1938 N N . MET A 1 251 ? 19.676 -4.169 0.146 1.00 48.72 251 MET A N 1
ATOM 1939 C CA . MET A 1 251 ? 20.518 -4.565 -0.996 1.00 48.72 251 MET A CA 1
ATOM 1940 C C . MET A 1 251 ? 21.934 -5.023 -0.623 1.00 48.72 251 MET A C 1
ATOM 1942 O O . MET A 1 251 ? 22.698 -5.382 -1.520 1.00 48.72 251 MET A O 1
ATOM 1946 N N . GLY A 1 252 ? 22.319 -5.011 0.660 1.00 54.78 252 GLY A N 1
ATOM 1947 C CA . GLY A 1 252 ? 23.686 -5.352 1.081 1.00 54.78 252 GLY A CA 1
ATOM 1948 C C . GLY A 1 252 ? 24.750 -4.416 0.495 1.00 54.78 252 GLY A C 1
ATOM 1949 O O . GLY A 1 252 ? 25.921 -4.781 0.407 1.00 54.78 252 GLY A O 1
ATOM 1950 N N . PHE A 1 253 ? 24.345 -3.227 0.039 1.00 52.84 253 PHE A N 1
ATOM 1951 C CA . PHE A 1 253 ? 25.219 -2.273 -0.629 1.00 52.84 253 PHE A CA 1
ATOM 1952 C C . PHE A 1 253 ? 25.902 -1.374 0.403 1.00 52.84 253 PHE A C 1
ATOM 1954 O O . PHE A 1 253 ? 25.265 -0.506 1.003 1.00 52.84 253 PHE A O 1
ATOM 1961 N N . GLU A 1 254 ? 27.207 -1.554 0.601 1.00 56.75 254 GLU A N 1
ATOM 1962 C CA . GLU A 1 254 ? 28.019 -0.563 1.302 1.00 56.75 254 GLU A CA 1
ATOM 1963 C C . GLU A 1 254 ? 28.410 0.552 0.324 1.00 56.75 254 GLU A C 1
ATOM 1965 O O . GLU A 1 254 ? 29.083 0.275 -0.674 1.00 56.75 254 GLU A O 1
ATOM 1970 N N . PRO A 1 255 ? 28.022 1.816 0.576 1.00 52.56 255 PRO A N 1
ATOM 1971 C CA . PRO A 1 255 ? 28.493 2.934 -0.224 1.00 52.56 255 PRO A CA 1
ATOM 1972 C C . PRO A 1 255 ? 29.980 3.162 0.077 1.00 52.56 255 PRO A C 1
ATOM 1974 O O . PRO A 1 255 ? 30.350 3.944 0.950 1.00 52.56 255 PRO A O 1
ATOM 1977 N N . GLY A 1 256 ? 30.845 2.435 -0.625 1.00 51.81 256 GLY A N 1
ATOM 1978 C CA . GLY A 1 256 ? 32.267 2.739 -0.697 1.00 51.81 256 GLY A CA 1
ATOM 1979 C C . GLY A 1 256 ? 32.497 3.998 -1.541 1.00 51.81 256 GLY A C 1
ATOM 1980 O O . GLY A 1 256 ? 31.687 4.295 -2.425 1.00 51.81 256 GLY A O 1
ATOM 1981 N N . PRO A 1 257 ? 33.585 4.752 -1.299 1.00 46.44 257 PRO A N 1
ATOM 1982 C CA . PRO A 1 257 ? 33.923 5.899 -2.129 1.00 46.44 257 PRO A CA 1
ATOM 1983 C C . PRO A 1 257 ? 34.106 5.416 -3.569 1.00 46.44 257 PRO A C 1
ATOM 1985 O O . PRO A 1 257 ? 35.001 4.615 -3.848 1.00 46.44 257 PRO A O 1
ATOM 1988 N N . TRP A 1 258 ? 33.244 5.885 -4.471 1.00 48.84 258 TRP A N 1
ATOM 1989 C CA . TRP A 1 258 ? 33.396 5.665 -5.902 1.00 48.84 258 TRP A CA 1
ATOM 1990 C C . TRP A 1 258 ? 34.700 6.335 -6.327 1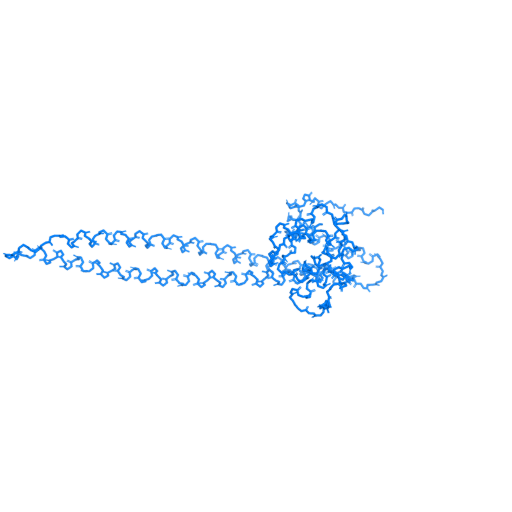.00 48.84 258 TRP A C 1
ATOM 1992 O O . TRP A 1 258 ? 34.788 7.554 -6.441 1.00 48.84 258 TRP A O 1
ATOM 2002 N N . LYS A 1 259 ? 35.760 5.542 -6.484 1.00 40.62 259 LYS A N 1
ATOM 2003 C CA . LYS A 1 259 ? 36.991 6.014 -7.107 1.00 40.62 259 LYS A CA 1
ATOM 2004 C C . LYS A 1 259 ? 36.814 5.864 -8.607 1.00 40.62 259 LYS A C 1
ATOM 2006 O O . LYS A 1 259 ? 36.753 4.742 -9.106 1.00 40.62 259 LYS A O 1
ATOM 2011 N N . LEU A 1 260 ? 36.710 6.994 -9.299 1.00 36.91 260 LEU A N 1
ATOM 2012 C CA . LEU A 1 260 ? 36.902 7.032 -10.743 1.00 36.91 260 LEU A CA 1
ATOM 2013 C C . LEU A 1 260 ? 38.299 6.460 -11.068 1.00 36.91 260 LEU A C 1
ATOM 2015 O O . LEU A 1 260 ? 39.247 6.791 -10.345 1.00 36.91 260 LEU A O 1
ATOM 2019 N N . PRO A 1 261 ? 38.427 5.578 -12.076 1.00 39.81 261 PRO A N 1
ATOM 2020 C CA . PRO A 1 261 ? 39.727 5.171 -12.602 1.00 39.81 261 PRO A CA 1
ATOM 2021 C C . PRO A 1 261 ? 40.487 6.348 -13.226 1.00 39.81 261 PRO A C 1
ATOM 2023 O O . PRO A 1 261 ? 39.830 7.272 -13.761 1.00 39.81 261 PRO A O 1
#

Foldseek 3Di:
DDPDDDLQLQQLLLVLLLVLLLVDDPVPRPPLQVVVVPDPDDDDDPVNSVSSLVCLVVDLVSLVSSVVSRPQQDCPDAGSSNLNNLSSVVDVPSVVVNVVNSVVVVVVVLVVVLVVLVVVLVVLVVVLVVLVVVLVVLVVVL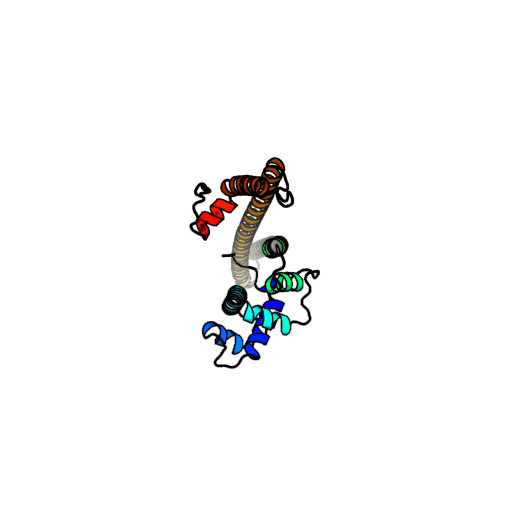VVVVVVVPPDDPDDDDPVVNVVSVVVSVVSVVVSVVSVVVSVVSVVVSVVSVVVVVVVVVLVVVLVVQLVVLPPDPPPPPDVVSVVSSVLSNLVSCCPGVVVVVCCVVVVDDPDPPDDD

Secondary structure (DSSP, 8-state):
------GGGGHHHHHHHHHHHHHS-TTTS-TTTHHHHH--SSSPPHHHHHHHHHHHHH-HHHHHHHHHH-TT--TT--THHHHHHHHHH--TTHHHHHHHHHHHHHHHHHHHHHHHHHHHHHHHHHHHHHHHHHHHHHHHHHHHHHHHHHS--SS---THHHHHHHHHHHHHHHHHHHHHHHHHHHHHHHHHHHHHHHHHHHHHHHHHHHHHHTTS--TTSS-HHHHHHHHHHHHHHHHTSHHHHHHHHHH----------

pLDDT: mean 79.35, std 13.21, range [36.91, 93.5]

Radius of gyration: 30.48 Å; Cα contacts (8 Å, |Δi|>4): 168; chains: 1; bounding box: 86×48×82 Å

Solvent-accessible surface area (backbone atoms only — not comparable to full-atom values): 14810 Å² total; per-residue (Å²): 133,84,81,76,76,59,64,78,36,31,45,61,43,51,52,18,38,47,51,34,56,62,74,45,55,82,88,72,46,54,81,86,49,48,64,56,58,72,50,81,63,84,79,70,55,70,74,52,44,50,54,50,53,50,48,47,70,74,31,69,64,58,27,50,44,12,50,71,65,35,91,75,69,32,72,86,43,71,66,31,50,11,41,16,23,33,68,58,71,51,54,92,64,26,69,60,57,41,48,54,52,51,55,51,48,52,53,51,52,54,50,51,51,51,51,51,53,52,52,51,48,56,49,52,50,51,53,49,52,51,50,55,49,53,52,52,50,53,52,52,50,51,50,50,51,55,54,59,69,69,44,96,63,99,64,94,80,74,75,71,62,60,58,55,49,52,54,50,48,54,53,50,51,53,52,44,54,52,49,53,52,53,47,51,54,51,53,51,50,51,50,53,52,50,51,49,51,51,49,53,51,52,50,50,51,50,52,50,50,50,48,53,71,63,56,69,72,34,85,80,69,90,44,72,68,54,33,50,52,41,50,51,49,51,48,54,60,42,62,76,33,70,66,36,51,48,40,29,74,76,65,70,45,75,90,64,83,84,73,79,132

Mean predicted aligned error: 15.15 Å

Nearest PDB structures (foldseek):
  8i21-assembly1_A  TM=4.593E-01  e=7.740E+00  Saccharomyces cerevisiae S288C
  7rro-assembly1_A0  TM=2.787E-01  e=3.431E+00  Bos taurus
  7ung-assembly1_C3  TM=2.939E-01  e=7.740E+00  Homo sapiens